Protein AF-A0A9E0IN86-F1 (afdb_monomer)

Structure (mmCIF, N/CA/C/O backbone):
data_AF-A0A9E0IN86-F1
#
_entry.id   AF-A0A9E0IN86-F1
#
loop_
_atom_site.group_PDB
_atom_site.id
_atom_site.type_symbol
_atom_site.label_atom_id
_atom_site.label_alt_id
_atom_site.label_comp_id
_atom_site.label_asym_id
_atom_site.label_entity_id
_atom_site.label_seq_id
_atom_site.pdbx_PDB_ins_code
_atom_site.Cartn_x
_atom_site.Cartn_y
_atom_site.Cartn_z
_atom_site.occupancy
_atom_site.B_iso_or_equiv
_atom_site.auth_seq_id
_atom_site.auth_comp_id
_atom_site.auth_asym_id
_atom_site.auth_atom_id
_atom_site.pdbx_PDB_model_num
ATOM 1 N N . MET A 1 1 ? 5.785 4.691 26.010 1.00 37.00 1 MET A N 1
ATOM 2 C CA . MET A 1 1 ? 6.633 5.046 24.850 1.00 37.00 1 MET A CA 1
ATOM 3 C C . MET A 1 1 ? 6.277 4.103 23.711 1.00 37.00 1 MET A C 1
ATOM 5 O O . MET A 1 1 ? 6.611 2.933 23.809 1.00 37.00 1 MET A O 1
ATOM 9 N N . SER A 1 2 ? 5.541 4.556 22.693 1.00 31.45 2 SER A N 1
ATOM 10 C CA . SER A 1 2 ? 5.236 3.731 21.517 1.00 31.45 2 SER A CA 1
ATOM 11 C C . SER A 1 2 ? 5.300 4.590 20.259 1.00 31.45 2 SER A C 1
ATOM 13 O O . SER A 1 2 ? 4.734 5.680 20.207 1.00 31.45 2 SER A O 1
ATOM 15 N N . SER A 1 3 ? 6.097 4.120 19.304 1.00 33.03 3 SER A N 1
ATOM 16 C CA . SER A 1 3 ? 6.517 4.822 18.097 1.00 33.03 3 SER A CA 1
ATOM 17 C C . SER A 1 3 ? 5.341 4.963 17.132 1.00 33.03 3 SER A C 1
ATOM 19 O O . SER A 1 3 ? 4.858 3.980 16.571 1.00 33.03 3 SER A O 1
ATOM 21 N N . ALA A 1 4 ? 4.887 6.197 16.916 1.00 36.00 4 ALA A N 1
ATOM 22 C CA . ALA A 1 4 ? 4.044 6.542 15.785 1.00 36.00 4 ALA A CA 1
ATOM 23 C C . ALA A 1 4 ? 4.865 6.366 14.498 1.00 36.00 4 ALA A C 1
ATOM 25 O O . ALA A 1 4 ? 5.499 7.304 14.012 1.00 36.00 4 ALA A O 1
ATOM 26 N N . HIS A 1 5 ? 4.870 5.160 13.929 1.00 36.91 5 HIS A N 1
ATOM 27 C CA . HIS A 1 5 ? 5.357 4.954 12.571 1.00 36.91 5 HIS A CA 1
ATOM 28 C C . HIS A 1 5 ? 4.328 5.512 11.586 1.00 36.91 5 HIS A C 1
ATOM 30 O O . HIS A 1 5 ? 3.581 4.793 10.931 1.00 36.91 5 HIS A O 1
ATOM 36 N N . ALA A 1 6 ? 4.313 6.840 11.461 1.00 41.16 6 ALA A N 1
ATOM 37 C CA . ALA A 1 6 ? 4.003 7.458 10.187 1.00 41.16 6 ALA A CA 1
ATOM 38 C C . ALA A 1 6 ? 4.996 6.856 9.185 1.00 41.16 6 ALA A C 1
ATOM 40 O O . ALA A 1 6 ? 6.190 7.160 9.254 1.00 41.16 6 ALA A O 1
ATOM 41 N N . TYR A 1 7 ? 4.530 5.939 8.332 1.00 43.38 7 TYR A N 1
ATOM 42 C CA . TYR A 1 7 ? 5.333 5.365 7.258 1.00 43.38 7 TYR A CA 1
ATOM 43 C C . TYR A 1 7 ? 5.809 6.514 6.375 1.00 43.38 7 TYR A C 1
ATOM 45 O O . TYR A 1 7 ? 5.095 7.089 5.554 1.00 43.38 7 TYR A O 1
ATOM 53 N N . LYS A 1 8 ? 7.037 6.924 6.656 1.00 42.41 8 LYS A N 1
ATOM 54 C CA . LYS A 1 8 ? 7.711 8.047 6.049 1.00 42.41 8 LYS A CA 1
ATOM 55 C C . LYS A 1 8 ? 8.166 7.552 4.685 1.00 42.41 8 LYS A C 1
ATOM 57 O O . LYS A 1 8 ? 9.277 7.057 4.561 1.00 42.41 8 LYS A O 1
ATOM 62 N N . LEU A 1 9 ? 7.299 7.692 3.679 1.00 40.25 9 LEU A N 1
ATOM 63 C CA . LEU A 1 9 ? 7.661 7.460 2.281 1.00 40.25 9 LEU A CA 1
ATOM 64 C C . LEU A 1 9 ? 9.031 8.112 1.984 1.00 40.25 9 LEU A C 1
ATOM 66 O O . LEU A 1 9 ? 9.312 9.183 2.557 1.00 40.25 9 LEU A O 1
ATOM 70 N N . PRO A 1 10 ? 9.884 7.506 1.138 1.00 41.50 10 PRO A N 1
ATOM 71 C CA . PRO A 1 10 ? 11.137 8.122 0.723 1.00 41.50 10 PRO A CA 1
ATOM 72 C C . PRO A 1 10 ? 10.905 9.570 0.251 1.00 41.50 10 PRO A C 1
ATOM 74 O O . PRO A 1 10 ? 9.812 9.884 -0.232 1.00 41.50 10 PRO A O 1
ATOM 77 N N . PRO A 1 11 ? 11.882 10.483 0.418 1.00 46.06 11 PRO A N 1
ATOM 78 C CA . PRO A 1 11 ? 11.715 11.917 0.147 1.00 46.06 11 PRO A CA 1
ATOM 79 C C . PRO A 1 11 ? 11.049 12.218 -1.206 1.00 46.06 11 PRO A C 1
ATOM 81 O O . PRO A 1 11 ? 10.162 13.070 -1.268 1.00 46.06 11 PRO A O 1
ATOM 84 N N . ALA A 1 12 ? 11.377 11.420 -2.228 1.00 44.25 12 ALA A N 1
ATOM 85 C CA . ALA A 1 12 ? 10.846 11.478 -3.594 1.00 44.25 12 ALA A CA 1
ATOM 86 C C . ALA A 1 12 ? 9.316 11.299 -3.721 1.00 44.25 12 ALA A C 1
ATOM 88 O O . ALA A 1 12 ? 8.740 11.530 -4.778 1.00 44.25 12 ALA A O 1
ATOM 89 N N . LEU A 1 13 ? 8.627 10.887 -2.655 1.00 45.06 13 LEU A N 1
ATOM 90 C CA . LEU A 1 13 ? 7.196 10.566 -2.658 1.00 45.06 13 LEU A CA 1
ATOM 91 C C . LEU A 1 13 ? 6.373 11.480 -1.738 1.00 45.06 13 LEU A C 1
ATOM 93 O O . LEU A 1 13 ? 5.169 11.273 -1.570 1.00 45.06 13 LEU A O 1
ATOM 97 N N . ARG A 1 14 ? 6.987 12.493 -1.109 1.00 50.91 14 ARG A N 1
ATOM 98 C CA . ARG A 1 14 ? 6.349 13.211 0.007 1.00 50.91 14 ARG A CA 1
ATOM 99 C C . ARG A 1 14 ? 5.466 14.401 -0.334 1.00 50.91 14 ARG A C 1
ATOM 101 O O . ARG A 1 14 ? 4.672 14.758 0.532 1.00 50.91 14 ARG A O 1
ATOM 108 N N . ARG A 1 15 ? 5.518 15.027 -1.517 1.00 58.50 15 ARG A N 1
ATOM 109 C CA . ARG A 1 15 ? 4.710 16.247 -1.740 1.00 58.50 15 ARG A CA 1
ATOM 110 C C . ARG A 1 15 ? 4.163 16.431 -3.150 1.00 58.50 15 ARG A C 1
ATOM 112 O O . ARG A 1 15 ? 4.907 16.493 -4.114 1.00 58.50 15 ARG A O 1
ATOM 119 N N . SER A 1 16 ? 2.847 16.619 -3.206 1.00 39.31 16 SER A N 1
ATOM 120 C CA . SER A 1 16 ? 2.161 17.533 -4.122 1.00 39.31 16 SER A CA 1
ATOM 121 C C . SER A 1 16 ? 0.910 18.008 -3.380 1.00 39.31 16 SER A C 1
ATOM 123 O O . SER A 1 16 ? -0.112 17.331 -3.374 1.00 39.31 16 SER A O 1
ATOM 125 N N . ALA A 1 17 ? 1.021 19.123 -2.664 1.00 37.53 17 ALA A N 1
ATOM 126 C CA . ALA A 1 17 ? -0.135 19.896 -2.226 1.00 37.53 17 ALA A CA 1
ATOM 127 C C . A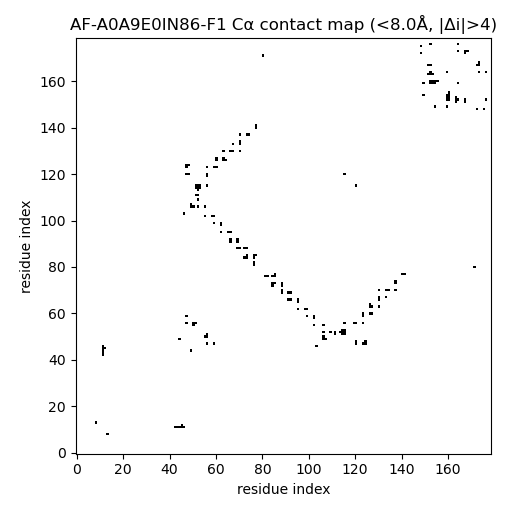LA A 1 17 ? 0.008 21.283 -2.867 1.00 37.53 17 ALA A C 1
ATOM 129 O O . ALA A 1 17 ? 1.107 21.844 -2.805 1.00 37.53 17 ALA A O 1
ATOM 130 N N . PRO A 1 18 ? -1.035 21.821 -3.519 1.00 36.47 18 PRO A N 1
ATOM 131 C CA . PRO A 1 18 ? -0.966 23.130 -4.148 1.00 36.47 18 PRO A CA 1
ATOM 132 C C . PRO A 1 18 ? -0.829 24.206 -3.068 1.00 36.47 18 PRO A C 1
ATOM 134 O O . PRO A 1 18 ? -1.713 24.394 -2.232 1.00 36.47 18 PRO A O 1
ATOM 137 N N . SER A 1 19 ? 0.301 24.909 -3.092 1.00 37.72 19 SER A N 1
ATOM 138 C CA . SER A 1 19 ? 0.485 26.156 -2.357 1.00 37.72 19 SER A CA 1
ATOM 139 C C . SER A 1 19 ? -0.496 27.192 -2.912 1.00 37.72 19 SER A C 1
ATOM 141 O O . SER A 1 19 ? -0.379 27.611 -4.064 1.00 37.72 19 SER A O 1
ATOM 143 N N . ARG A 1 20 ? -1.494 27.579 -2.109 1.00 37.28 20 ARG A N 1
ATOM 144 C CA . ARG A 1 20 ? -2.257 28.811 -2.329 1.00 37.28 20 ARG A CA 1
ATOM 145 C C . ARG A 1 20 ? -1.305 29.984 -2.087 1.00 37.28 20 ARG A C 1
ATOM 147 O O . ARG A 1 20 ? -0.793 30.127 -0.981 1.00 37.28 20 ARG A O 1
ATOM 154 N N . GLY A 1 21 ? -1.103 30.821 -3.107 1.00 33.38 21 GLY A N 1
ATOM 155 C CA . GLY A 1 21 ? -0.581 32.180 -2.921 1.00 33.38 21 GLY A CA 1
ATOM 156 C C . GLY A 1 21 ? -1.480 32.992 -1.971 1.00 33.38 21 GLY A C 1
ATOM 157 O O . GLY A 1 21 ? -2.618 32.581 -1.716 1.00 33.38 21 GLY A O 1
ATOM 158 N N . PRO A 1 22 ? -1.014 34.149 -1.467 1.00 44.25 22 PRO A N 1
ATOM 159 C CA . PRO A 1 22 ? -0.704 35.256 -2.372 1.00 44.25 22 PRO A CA 1
ATOM 160 C C . PRO A 1 22 ? 0.496 36.145 -1.971 1.00 44.25 22 PRO A C 1
ATOM 162 O O . PRO A 1 22 ? 1.074 36.015 -0.899 1.00 44.25 22 PRO A O 1
ATOM 165 N N . ALA A 1 23 ? 0.742 37.114 -2.861 1.00 31.59 23 ALA A N 1
ATOM 166 C CA . ALA A 1 23 ? 1.420 38.400 -2.676 1.00 31.59 23 ALA A CA 1
ATOM 167 C C . ALA A 1 23 ? 2.958 38.450 -2.799 1.00 31.59 23 ALA A C 1
ATOM 169 O O . ALA A 1 23 ? 3.720 38.062 -1.922 1.00 31.59 23 ALA A O 1
ATOM 170 N N . SER A 1 24 ? 3.372 39.047 -3.921 1.00 35.06 24 SER A N 1
ATOM 171 C CA . SER A 1 24 ? 4.630 39.781 -4.104 1.00 35.06 24 SER A CA 1
ATOM 172 C C . SER A 1 24 ? 4.662 41.008 -3.165 1.00 35.06 24 SER A C 1
ATOM 174 O O . SER A 1 24 ? 3.588 41.527 -2.841 1.00 35.06 24 SER A O 1
ATOM 176 N N . PRO A 1 25 ? 5.844 41.512 -2.757 1.00 42.25 25 PRO A N 1
ATOM 177 C CA . PRO A 1 25 ? 6.462 42.544 -3.593 1.00 42.25 25 PRO A CA 1
ATOM 178 C C . PRO A 1 25 ? 8.000 42.490 -3.709 1.00 42.25 25 PRO A C 1
ATOM 180 O O . PRO A 1 25 ? 8.714 42.006 -2.842 1.00 42.25 25 PRO A O 1
ATOM 183 N N . ALA A 1 26 ? 8.443 43.028 -4.847 1.00 35.44 26 ALA A N 1
ATOM 184 C CA . ALA A 1 26 ? 9.682 43.736 -5.177 1.00 35.44 26 ALA A CA 1
ATOM 185 C C . ALA A 1 26 ? 10.911 43.703 -4.236 1.00 35.44 26 ALA A C 1
ATOM 187 O O . ALA A 1 26 ? 10.863 44.193 -3.113 1.00 35.44 26 ALA A O 1
ATOM 188 N N . GLY A 1 27 ? 12.058 43.385 -4.856 1.00 30.55 27 GLY A N 1
ATOM 189 C CA . GLY A 1 27 ? 13.320 44.112 -4.669 1.00 30.55 27 GLY A CA 1
ATOM 190 C C . GLY A 1 27 ? 14.449 43.340 -3.988 1.00 30.55 27 GLY A C 1
ATOM 191 O O . GLY A 1 27 ? 14.464 43.257 -2.775 1.00 30.55 27 GLY A O 1
ATOM 192 N N . GLU A 1 28 ? 15.417 42.835 -4.760 1.00 32.31 28 GLU A N 1
ATOM 193 C CA . GLU A 1 28 ? 16.837 43.242 -4.696 1.00 32.31 28 GLU A CA 1
ATOM 194 C C . GLU A 1 28 ? 17.724 42.339 -5.569 1.00 32.31 28 GLU A C 1
ATOM 196 O O . GLU A 1 28 ? 17.504 41.140 -5.718 1.00 32.31 28 GLU A O 1
ATOM 201 N N . ARG A 1 29 ? 18.713 42.968 -6.210 1.00 42.44 29 ARG A N 1
ATOM 202 C CA . ARG A 1 29 ? 19.716 42.347 -7.080 1.00 42.44 29 ARG A CA 1
ATOM 203 C C . ARG A 1 29 ? 20.811 41.695 -6.233 1.00 42.44 29 ARG A C 1
ATOM 205 O O . ARG A 1 29 ? 21.334 42.353 -5.343 1.00 42.44 29 ARG A O 1
ATOM 212 N N . ALA A 1 30 ? 21.277 40.511 -6.625 1.00 34.25 30 ALA A N 1
ATOM 213 C CA . ALA A 1 30 ? 22.646 40.077 -6.347 1.00 34.25 30 ALA A CA 1
ATOM 214 C C . ALA A 1 30 ? 23.147 39.136 -7.454 1.00 34.25 30 ALA A C 1
ATOM 216 O O . ALA A 1 30 ? 22.554 38.102 -7.745 1.00 34.25 30 ALA A O 1
ATOM 217 N N . THR A 1 31 ? 24.231 39.561 -8.092 1.00 40.12 31 THR A N 1
ATOM 218 C CA . THR A 1 31 ? 25.106 38.824 -9.009 1.00 40.12 31 THR A CA 1
ATOM 219 C C . THR A 1 31 ? 25.960 37.805 -8.255 1.00 40.12 31 THR A C 1
ATOM 221 O O . THR A 1 31 ? 26.450 38.158 -7.186 1.00 40.12 31 THR A O 1
ATOM 224 N N . ALA A 1 32 ? 26.247 36.640 -8.844 1.00 34.41 32 ALA A N 1
ATOM 225 C CA . ALA A 1 32 ? 27.589 36.035 -8.858 1.00 34.41 32 ALA A CA 1
ATOM 226 C C . ALA A 1 32 ? 27.597 34.709 -9.635 1.00 34.41 32 ALA A C 1
ATOM 228 O O . ALA A 1 32 ? 26.725 33.862 -9.447 1.00 34.41 32 ALA A O 1
ATOM 229 N N . ASP A 1 33 ? 28.619 34.571 -10.478 1.00 38.06 33 ASP A N 1
ATOM 230 C CA . ASP A 1 33 ? 29.131 33.328 -11.050 1.00 38.06 33 ASP A CA 1
ATOM 231 C C . ASP A 1 33 ? 29.305 32.219 -10.004 1.00 38.06 33 ASP A C 1
ATOM 233 O O . ASP A 1 33 ? 29.700 32.476 -8.865 1.00 38.06 33 ASP A O 1
ATOM 237 N N . GLY A 1 34 ? 29.097 30.970 -10.422 1.00 29.45 34 GLY A N 1
ATOM 238 C CA . GLY A 1 34 ? 29.409 29.809 -9.597 1.00 29.45 34 GLY A CA 1
ATOM 239 C C . GLY A 1 34 ? 29.044 28.488 -10.260 1.00 29.45 34 GLY A C 1
ATOM 240 O O . GLY A 1 34 ? 27.913 28.036 -10.146 1.00 29.45 34 GLY A O 1
ATOM 241 N N . ASP A 1 35 ? 30.032 27.893 -10.925 1.00 29.92 35 ASP A N 1
ATOM 242 C CA . ASP A 1 35 ? 30.212 26.454 -11.153 1.00 29.92 35 ASP A CA 1
ATOM 243 C C . ASP A 1 35 ? 29.029 25.633 -11.702 1.00 29.92 35 ASP A C 1
ATOM 245 O O . ASP A 1 35 ? 28.148 25.149 -10.988 1.00 29.92 35 ASP A O 1
ATOM 249 N N . ALA A 1 36 ? 29.110 25.328 -12.999 1.00 37.09 36 ALA A N 1
ATOM 250 C CA . ALA A 1 36 ? 28.394 24.212 -13.601 1.00 37.09 36 ALA A CA 1
ATOM 251 C C . ALA A 1 36 ? 28.960 22.875 -13.075 1.00 37.09 36 ALA A C 1
ATOM 253 O O . ALA A 1 36 ? 29.788 22.233 -13.718 1.00 37.09 36 ALA A O 1
ATOM 254 N N . SER A 1 37 ? 28.491 22.440 -11.903 1.00 34.12 37 SER A N 1
ATOM 255 C CA . SER A 1 37 ? 28.596 21.040 -11.478 1.00 34.12 37 SER A CA 1
ATOM 256 C C . SER A 1 37 ? 27.658 20.176 -12.332 1.00 34.12 37 SER A C 1
ATOM 258 O O . SER A 1 37 ? 26.455 20.453 -12.382 1.00 34.12 37 SER A O 1
ATOM 260 N N . PRO A 1 38 ? 28.148 19.120 -13.006 1.00 44.66 38 PRO A N 1
ATOM 261 C CA . PRO A 1 38 ? 27.281 18.210 -13.730 1.00 44.66 38 PRO A CA 1
ATOM 262 C C . PRO A 1 38 ? 26.589 17.283 -12.725 1.00 44.66 38 PRO A C 1
ATOM 264 O O . PRO A 1 38 ? 27.208 16.823 -11.765 1.00 44.66 38 PRO A O 1
ATOM 267 N N . THR A 1 39 ? 25.331 16.934 -13.006 1.00 48.44 39 THR A N 1
ATOM 268 C CA . THR A 1 39 ? 24.455 16.007 -12.250 1.00 48.44 39 THR A CA 1
ATOM 269 C C . THR A 1 39 ? 23.573 16.639 -11.160 1.00 48.44 39 THR A C 1
ATOM 271 O O . THR A 1 39 ? 23.464 16.138 -10.046 1.00 48.44 39 THR A O 1
ATOM 274 N N . GLY A 1 40 ? 22.866 17.720 -11.496 1.00 35.94 40 GLY A N 1
ATOM 275 C CA . GLY A 1 40 ? 21.711 18.189 -10.726 1.00 35.94 40 GLY A CA 1
ATOM 276 C C . GLY A 1 40 ? 20.427 17.468 -11.142 1.00 35.94 40 GLY A C 1
ATOM 277 O O . GLY A 1 40 ? 19.605 18.053 -11.839 1.00 35.94 40 GLY A O 1
ATOM 278 N N . ALA A 1 41 ? 20.245 16.204 -10.748 1.00 39.31 41 ALA A N 1
ATOM 279 C CA . ALA A 1 41 ? 18.890 15.657 -10.703 1.00 39.31 41 ALA A CA 1
ATOM 280 C C . ALA A 1 41 ? 18.149 16.408 -9.587 1.00 39.31 41 ALA A C 1
ATOM 282 O O . ALA A 1 41 ? 18.531 16.309 -8.420 1.00 39.31 41 ALA A O 1
ATOM 283 N N . ASP A 1 42 ? 17.148 17.214 -9.945 1.00 40.31 42 ASP A N 1
ATOM 284 C CA . ASP A 1 42 ? 16.312 17.928 -8.979 1.00 40.31 42 ASP A CA 1
ATOM 285 C C . ASP A 1 42 ? 15.725 16.898 -7.988 1.00 40.31 42 ASP A C 1
ATOM 287 O O . ASP A 1 42 ? 15.092 15.937 -8.442 1.00 40.31 42 ASP A O 1
ATOM 291 N N . PRO A 1 43 ? 15.912 17.044 -6.660 1.00 42.34 43 PRO A N 1
ATOM 292 C CA . PRO A 1 43 ? 15.353 16.129 -5.659 1.00 42.34 43 PRO A CA 1
ATOM 293 C C . PRO A 1 43 ? 13.814 16.057 -5.682 1.00 42.34 43 PRO A C 1
ATOM 295 O O . PRO A 1 43 ? 13.233 15.210 -4.998 1.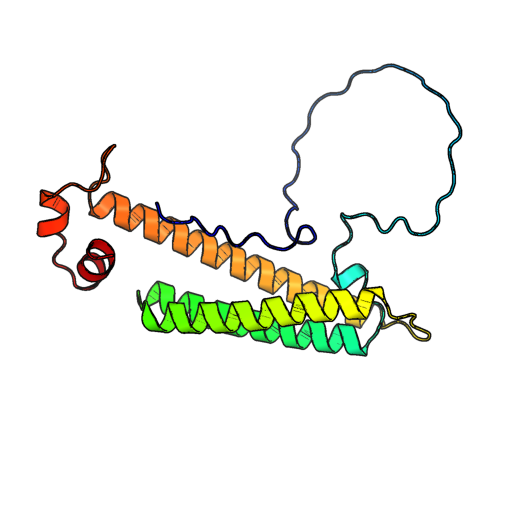00 42.34 43 PRO A O 1
ATOM 298 N N . ALA A 1 44 ? 13.147 16.930 -6.447 1.00 50.28 44 ALA A N 1
ATOM 299 C CA . ALA A 1 44 ? 11.719 16.872 -6.741 1.00 50.28 44 ALA A CA 1
ATOM 300 C C . ALA A 1 44 ? 11.339 15.884 -7.860 1.00 50.28 44 ALA A C 1
ATOM 302 O O . ALA A 1 44 ? 10.148 15.620 -8.035 1.00 50.28 44 ALA A O 1
ATOM 303 N N . THR A 1 45 ? 12.307 15.343 -8.604 1.00 54.81 45 THR A N 1
ATOM 304 C CA . THR A 1 45 ? 12.044 14.431 -9.721 1.00 54.81 45 THR A CA 1
ATOM 305 C C . THR A 1 45 ? 11.596 13.079 -9.167 1.00 54.81 45 THR A C 1
ATOM 307 O O . THR A 1 45 ? 12.363 12.418 -8.458 1.00 54.81 45 THR A O 1
ATOM 310 N N . PRO A 1 46 ? 10.355 12.651 -9.431 1.00 63.44 46 PRO A N 1
ATOM 311 C CA . PRO A 1 46 ? 9.888 11.354 -8.988 1.00 63.44 46 PRO 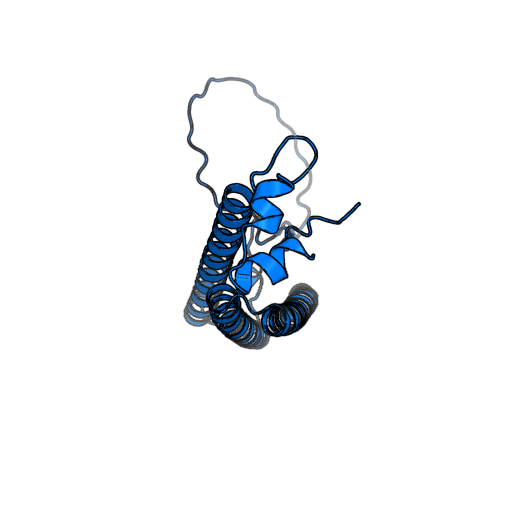A CA 1
ATOM 312 C C . PRO A 1 46 ? 10.763 10.226 -9.534 1.00 63.44 46 PRO A C 1
ATOM 314 O O . PRO A 1 46 ? 11.218 10.285 -10.672 1.00 63.44 46 PRO A 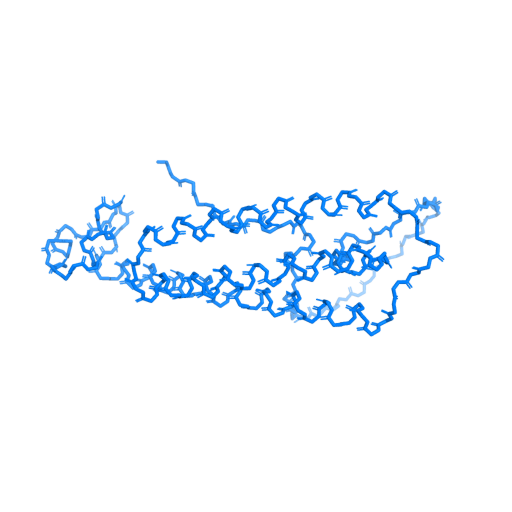O 1
ATOM 317 N N . LEU A 1 47 ? 10.945 9.160 -8.751 1.00 62.38 47 LEU A N 1
ATOM 318 C CA . LEU A 1 47 ? 11.804 8.029 -9.119 1.00 62.38 47 LEU A CA 1
ATOM 319 C C . LEU A 1 47 ? 11.511 7.480 -10.526 1.00 62.38 47 LEU A C 1
ATOM 321 O O . LEU A 1 47 ? 12.429 7.151 -11.262 1.00 62.38 47 LEU A O 1
ATOM 325 N N . TRP A 1 48 ? 10.239 7.407 -10.914 1.00 63.25 48 TRP A N 1
ATOM 326 C CA . TRP A 1 48 ? 9.821 6.900 -12.224 1.00 63.25 48 TRP A CA 1
ATOM 327 C C . TRP A 1 48 ? 10.183 7.816 -13.399 1.00 63.25 48 TRP A C 1
ATOM 329 O O . TRP A 1 48 ? 10.236 7.338 -14.526 1.00 63.25 48 TRP A O 1
ATOM 339 N N . ASP A 1 49 ? 10.455 9.098 -13.151 1.00 64.75 49 ASP A N 1
ATOM 340 C CA . ASP A 1 49 ? 10.950 10.032 -14.166 1.00 64.75 49 ASP A CA 1
ATOM 341 C C . ASP A 1 49 ? 12.479 9.916 -14.342 1.00 64.75 49 ASP A C 1
ATOM 343 O O . ASP A 1 49 ? 13.017 10.380 -15.344 1.00 64.75 49 ASP A O 1
ATOM 347 N N . LEU A 1 50 ? 13.171 9.247 -13.405 1.00 64.81 50 LEU A N 1
ATOM 348 C CA . LEU A 1 50 ? 14.611 8.955 -13.454 1.00 64.81 50 LEU A CA 1
ATOM 349 C C . LEU A 1 50 ? 14.927 7.578 -14.059 1.00 64.81 50 LEU A C 1
ATOM 351 O O . LEU A 1 50 ? 16.081 7.296 -14.380 1.00 64.81 50 LEU A O 1
ATOM 355 N N . ILE A 1 51 ? 13.926 6.702 -14.194 1.00 75.31 51 ILE A N 1
ATOM 356 C CA . ILE A 1 51 ? 14.113 5.362 -14.752 1.00 75.31 51 ILE A CA 1
ATOM 357 C C . ILE A 1 51 ? 13.886 5.410 -16.261 1.00 75.31 51 ILE A C 1
ATOM 359 O O . ILE A 1 51 ? 12.759 5.467 -16.754 1.00 75.31 51 ILE A O 1
ATOM 363 N N . GLU A 1 52 ? 14.987 5.345 -16.999 1.00 80.81 52 GLU A N 1
ATOM 364 C CA . GLU A 1 52 ? 14.968 5.251 -18.459 1.00 80.81 52 GLU A CA 1
ATOM 365 C C . GLU A 1 52 ? 15.068 3.807 -18.957 1.00 80.81 52 GLU A C 1
ATOM 367 O O . GLU A 1 52 ? 14.685 3.526 -20.087 1.00 80.81 52 GLU A O 1
ATOM 372 N N . ASP A 1 53 ? 15.560 2.885 -18.129 1.00 87.88 53 ASP A N 1
ATOM 373 C CA . ASP A 1 53 ? 15.759 1.485 -18.502 1.00 87.88 53 ASP A CA 1
ATOM 374 C C . ASP A 1 53 ? 14.411 0.734 -18.565 1.00 87.88 53 ASP A C 1
ATOM 376 O O . ASP A 1 53 ? 13.701 0.684 -17.552 1.00 87.88 53 ASP A O 1
ATOM 380 N N . PRO A 1 54 ? 14.052 0.122 -19.713 1.00 87.69 54 PRO A N 1
ATOM 381 C CA . PRO A 1 54 ? 12.846 -0.692 -19.841 1.00 87.69 54 PRO A CA 1
ATOM 382 C C . PRO A 1 54 ? 12.725 -1.793 -18.781 1.00 87.69 54 PRO A C 1
ATOM 384 O O . PRO A 1 54 ? 11.644 -1.977 -18.228 1.00 87.69 54 PRO A O 1
ATOM 387 N N . ALA A 1 55 ? 13.822 -2.478 -18.441 1.00 90.12 55 ALA A N 1
ATOM 388 C CA . ALA A 1 55 ? 13.795 -3.571 -17.470 1.00 90.12 55 ALA A CA 1
ATOM 389 C C . ALA A 1 55 ? 13.478 -3.063 -16.057 1.00 90.12 55 ALA A C 1
ATOM 391 O O . ALA A 1 55 ? 12.690 -3.664 -15.329 1.00 90.12 55 ALA A O 1
ATOM 392 N N . HIS A 1 56 ? 14.039 -1.912 -15.683 1.00 91.19 56 HIS A N 1
ATOM 393 C CA . HIS A 1 56 ? 13.732 -1.270 -14.408 1.00 91.19 56 HIS A CA 1
ATOM 394 C C . HIS A 1 56 ? 12.304 -0.706 -14.363 1.00 91.19 56 HIS A C 1
ATOM 396 O O . HIS A 1 56 ? 11.701 -0.673 -13.291 1.00 91.19 56 HIS A O 1
ATOM 402 N N . LEU A 1 57 ? 11.736 -0.272 -15.495 1.00 91.12 57 LEU A N 1
ATOM 403 C CA . LEU A 1 57 ? 10.327 0.138 -15.560 1.00 91.12 57 LEU A CA 1
ATOM 404 C C . LEU A 1 57 ? 9.368 -1.040 -15.426 1.00 91.12 57 LEU A C 1
ATOM 406 O O . LEU A 1 57 ? 8.325 -0.891 -14.790 1.00 91.12 57 LEU A O 1
ATOM 410 N N . ASP A 1 58 ? 9.708 -2.189 -16.003 1.00 92.44 58 ASP A N 1
ATOM 411 C CA . ASP A 1 58 ? 8.923 -3.411 -15.845 1.00 92.44 58 ASP A CA 1
ATOM 412 C C . ASP A 1 58 ? 8.964 -3.893 -14.393 1.00 92.44 58 ASP A C 1
ATOM 414 O O . ASP A 1 58 ? 7.918 -4.136 -13.796 1.00 92.44 58 ASP A O 1
ATOM 418 N N . GLU A 1 59 ? 10.143 -3.878 -13.770 1.00 94.50 59 GLU A N 1
ATOM 419 C CA . GLU A 1 59 ? 10.276 -4.189 -12.347 1.00 94.50 59 GLU A CA 1
ATOM 420 C C . GLU A 1 59 ? 9.509 -3.195 -11.453 1.00 94.50 59 GLU A C 1
ATOM 422 O O . GLU A 1 59 ? 8.853 -3.593 -10.487 1.00 94.50 59 GLU A O 1
ATOM 427 N N . LEU A 1 60 ? 9.528 -1.898 -11.783 1.00 93.69 60 LEU A N 1
ATOM 428 C CA . LEU A 1 60 ? 8.721 -0.900 -11.079 1.00 93.69 60 LEU A CA 1
ATOM 429 C C . LEU A 1 60 ? 7.220 -1.187 -11.222 1.00 93.69 60 LEU A C 1
ATOM 431 O O . LEU A 1 60 ? 6.476 -1.022 -10.253 1.00 93.69 60 LEU A O 1
ATOM 435 N N . ALA A 1 61 ? 6.769 -1.596 -12.409 1.00 94.19 61 ALA A N 1
ATOM 436 C CA . ALA A 1 61 ? 5.376 -1.954 -12.643 1.00 94.19 61 ALA A CA 1
ATOM 437 C C . ALA A 1 61 ? 4.962 -3.162 -11.788 1.00 94.19 61 ALA A C 1
ATOM 439 O O . ALA A 1 61 ? 3.917 -3.115 -11.137 1.00 94.19 61 ALA A O 1
ATOM 440 N N . ASP A 1 62 ? 5.811 -4.187 -11.715 1.00 96.69 62 ASP A N 1
ATOM 441 C CA . ASP A 1 62 ? 5.572 -5.381 -10.902 1.00 96.69 62 ASP A CA 1
ATOM 442 C C . ASP A 1 62 ? 5.512 -5.054 -9.405 1.00 96.69 62 ASP A C 1
ATOM 444 O O . ASP A 1 62 ? 4.630 -5.533 -8.687 1.00 96.69 62 ASP A O 1
ATOM 448 N N . LEU A 1 63 ? 6.424 -4.211 -8.912 1.00 96.19 63 LEU A N 1
ATOM 449 C CA . LEU A 1 63 ? 6.408 -3.743 -7.522 1.00 96.19 63 LEU A CA 1
ATOM 450 C C . LEU A 1 63 ? 5.165 -2.894 -7.228 1.00 96.19 63 LEU A C 1
ATOM 452 O O . LEU A 1 63 ? 4.566 -3.015 -6.157 1.00 96.19 63 LEU A O 1
ATOM 456 N N . ALA A 1 64 ? 4.745 -2.050 -8.171 1.00 95.06 64 ALA A N 1
ATOM 457 C CA . ALA A 1 64 ? 3.547 -1.237 -8.017 1.00 95.06 64 ALA A CA 1
ATOM 458 C C . ALA A 1 64 ? 2.275 -2.100 -7.962 1.00 95.06 64 ALA A C 1
ATOM 460 O O . ALA A 1 64 ? 1.419 -1.859 -7.109 1.00 95.06 64 ALA A O 1
ATOM 461 N N . GLU A 1 65 ? 2.168 -3.145 -8.785 1.00 96.50 65 GLU A N 1
ATOM 462 C CA . GLU A 1 65 ? 1.028 -4.067 -8.746 1.00 96.50 65 GLU A CA 1
ATOM 463 C C . GLU A 1 65 ? 1.007 -4.895 -7.449 1.00 96.50 65 GLU A C 1
ATOM 465 O O . GLU A 1 65 ? -0.042 -5.051 -6.821 1.00 96.50 65 GLU A O 1
ATOM 470 N N . GLN A 1 66 ? 2.172 -5.338 -6.961 1.00 97.06 66 GLN A N 1
ATOM 471 C CA . GLN A 1 66 ? 2.286 -5.986 -5.648 1.00 97.06 66 GLN A CA 1
ATOM 472 C C . GLN A 1 66 ? 1.836 -5.062 -4.507 1.00 97.06 66 GLN A C 1
ATOM 474 O O . GLN A 1 66 ? 1.087 -5.486 -3.622 1.00 97.06 66 GLN A O 1
ATOM 479 N N . MET A 1 67 ? 2.245 -3.787 -4.535 1.00 97.25 67 MET A N 1
ATOM 480 C CA . MET A 1 67 ? 1.789 -2.795 -3.557 1.00 97.25 67 MET A CA 1
ATOM 481 C C . MET A 1 67 ? 0.274 -2.605 -3.636 1.00 97.25 67 MET A C 1
ATOM 483 O O . MET A 1 67 ? -0.398 -2.566 -2.607 1.00 97.25 67 MET A O 1
ATOM 487 N N . ARG A 1 68 ? -0.281 -2.529 -4.847 1.00 95.88 68 ARG A N 1
ATOM 488 C CA . ARG A 1 68 ? -1.723 -2.404 -5.066 1.00 95.88 68 ARG A CA 1
ATOM 489 C C . ARG A 1 68 ? -2.494 -3.581 -4.470 1.00 95.88 68 ARG A C 1
ATOM 491 O O . ARG A 1 68 ? -3.460 -3.383 -3.735 1.00 95.88 68 ARG A O 1
ATOM 498 N N . ALA A 1 69 ? -2.028 -4.807 -4.699 1.00 96.12 69 ALA A N 1
ATOM 499 C CA . ALA A 1 69 ? -2.617 -6.003 -4.103 1.00 96.12 69 ALA A CA 1
ATOM 500 C C . ALA A 1 69 ? -2.546 -5.981 -2.562 1.00 96.12 69 ALA A C 1
ATOM 502 O O . ALA A 1 69 ? -3.511 -6.350 -1.885 1.00 96.12 69 ALA A O 1
ATOM 503 N N . ALA A 1 70 ? -1.432 -5.513 -1.988 1.00 96.88 70 ALA A N 1
ATOM 504 C CA . ALA A 1 70 ? -1.296 -5.340 -0.541 1.00 96.88 70 ALA A CA 1
ATOM 505 C C . ALA A 1 70 ? -2.258 -4.270 0.011 1.00 96.88 70 ALA A C 1
ATOM 507 O O . ALA A 1 70 ? -2.884 -4.488 1.045 1.00 96.88 70 ALA A O 1
ATOM 508 N N . LEU A 1 71 ? -2.447 -3.150 -0.693 1.00 95.94 71 LEU A N 1
ATOM 509 C CA . LEU A 1 71 ? -3.413 -2.102 -0.334 1.00 95.94 71 LEU A CA 1
ATOM 510 C C . LEU A 1 71 ? -4.871 -2.572 -0.446 1.00 95.94 71 LEU A C 1
ATOM 512 O O . LEU A 1 71 ? -5.713 -2.189 0.370 1.00 95.94 71 LEU A O 1
ATOM 516 N N . GLY A 1 72 ? -5.180 -3.434 -1.416 1.00 95.19 72 GLY A N 1
ATOM 517 C CA . GLY A 1 72 ? -6.478 -4.101 -1.508 1.00 95.19 72 GLY A CA 1
ATOM 518 C C . GLY A 1 72 ? -6.765 -4.965 -0.276 1.00 95.19 72 GLY A C 1
ATOM 519 O O . GLY A 1 72 ? -7.830 -4.844 0.332 1.00 95.19 72 GLY A O 1
ATOM 520 N N . ARG A 1 73 ? -5.788 -5.778 0.145 1.00 95.94 73 ARG A N 1
ATOM 521 C CA . ARG A 1 73 ? -5.885 -6.587 1.373 1.00 95.94 73 ARG A CA 1
ATOM 522 C C . ARG A 1 73 ? -5.918 -5.742 2.643 1.00 95.94 73 ARG A C 1
ATOM 524 O O . ARG A 1 73 ? -6.664 -6.072 3.555 1.00 95.94 73 ARG A O 1
ATOM 531 N N . GLU A 1 74 ? -5.195 -4.624 2.693 1.00 95.69 74 GLU A N 1
ATOM 532 C CA . GLU A 1 74 ? -5.289 -3.675 3.809 1.00 95.69 74 GLU A CA 1
ATOM 533 C C . GLU A 1 74 ? -6.723 -3.185 3.993 1.00 95.69 74 GLU A C 1
ATOM 535 O O . GLU A 1 74 ? -7.244 -3.177 5.103 1.00 95.69 74 GLU A O 1
ATOM 540 N N . ARG A 1 75 ? -7.393 -2.816 2.898 1.00 93.25 75 ARG A N 1
ATOM 541 C CA . ARG A 1 75 ? -8.781 -2.352 2.946 1.00 93.25 75 ARG A CA 1
ATOM 542 C C . ARG A 1 75 ? -9.717 -3.428 3.495 1.00 93.25 75 ARG A C 1
ATOM 544 O O . ARG A 1 75 ? -10.611 -3.109 4.275 1.00 93.25 75 ARG A O 1
ATOM 551 N N . GLN A 1 76 ? -9.493 -4.688 3.121 1.00 92.50 76 GLN A N 1
ATOM 552 C CA . GLN A 1 76 ? -10.224 -5.832 3.674 1.00 92.50 76 GLN A CA 1
ATOM 553 C C . GLN A 1 76 ? -9.946 -5.999 5.175 1.00 92.50 76 GLN A C 1
ATOM 555 O O . GLN A 1 76 ? -10.890 -6.153 5.945 1.00 92.50 76 GLN A O 1
ATOM 560 N N . ALA A 1 77 ? -8.684 -5.890 5.602 1.00 91.00 77 ALA A N 1
ATOM 561 C CA . ALA A 1 77 ? -8.288 -5.972 7.007 1.00 91.00 77 ALA A CA 1
ATOM 562 C C . ALA A 1 77 ? -8.902 -4.850 7.858 1.00 91.00 77 ALA A C 1
ATOM 564 O O . ALA A 1 77 ?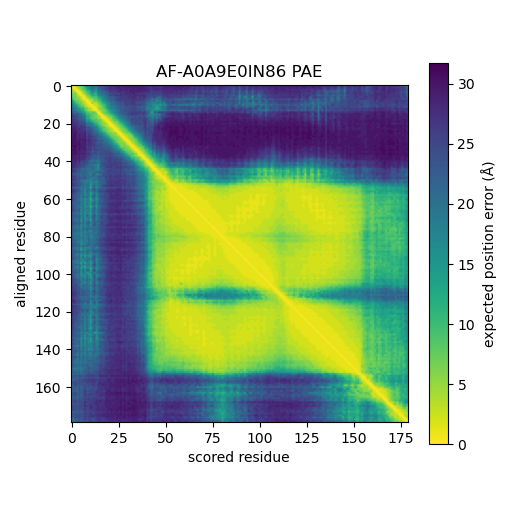 -9.413 -5.115 8.944 1.00 91.00 77 ALA A O 1
ATOM 565 N N . ILE A 1 78 ? -8.917 -3.610 7.350 1.00 87.94 78 ILE A N 1
ATOM 566 C CA . ILE A 1 78 ? -9.575 -2.466 8.001 1.00 87.94 78 ILE A CA 1
ATOM 567 C C . ILE A 1 78 ? -11.072 -2.741 8.155 1.00 87.94 78 ILE A C 1
ATOM 569 O O . ILE A 1 78 ? -11.613 -2.586 9.246 1.00 87.94 78 ILE A O 1
ATOM 573 N N . ALA A 1 79 ? -11.741 -3.166 7.079 1.00 86.81 79 ALA A N 1
ATOM 574 C CA . ALA A 1 79 ? -13.180 -3.423 7.095 1.00 86.81 79 ALA A CA 1
ATOM 575 C C . ALA A 1 79 ? -13.564 -4.572 8.044 1.00 86.81 79 ALA A C 1
ATOM 577 O O . ALA A 1 79 ? -14.599 -4.506 8.702 1.00 86.81 79 ALA A O 1
ATOM 578 N N . ALA A 1 80 ? -12.726 -5.608 8.129 1.00 87.56 80 ALA A N 1
ATOM 579 C CA . ALA A 1 80 ? -12.923 -6.748 9.018 1.00 87.56 80 ALA A CA 1
ATOM 580 C C . ALA A 1 80 ? -12.448 -6.498 10.461 1.00 87.56 80 ALA A C 1
ATOM 582 O O . ALA A 1 80 ? -12.738 -7.314 11.335 1.00 87.56 80 ALA A O 1
ATOM 583 N N . LEU A 1 81 ? -11.734 -5.392 10.716 1.00 84.12 81 LEU A N 1
ATOM 584 C CA . LEU A 1 81 ? -11.013 -5.132 11.968 1.00 84.12 81 LEU A CA 1
ATOM 585 C C . LEU A 1 81 ? -10.115 -6.317 12.366 1.00 84.12 81 LEU A C 1
ATOM 587 O O . LEU A 1 81 ? -10.087 -6.729 13.526 1.00 84.12 81 LEU A O 1
ATOM 591 N N . ASP A 1 82 ? -9.405 -6.870 11.381 1.00 85.94 82 ASP A N 1
ATOM 592 C CA . ASP A 1 82 ? -8.574 -8.066 11.517 1.00 85.94 82 ASP A CA 1
ATOM 593 C C . ASP A 1 82 ? -7.097 -7.683 11.751 1.00 85.94 82 ASP A C 1
ATOM 595 O O . ASP A 1 82 ? -6.409 -7.262 10.811 1.00 85.94 82 ASP A O 1
ATOM 599 N N . PRO A 1 83 ? -6.585 -7.803 12.993 1.00 84.56 83 PRO A N 1
ATOM 600 C CA . PRO A 1 83 ? -5.207 -7.445 13.308 1.00 84.56 83 PRO A CA 1
ATOM 601 C C . PRO A 1 83 ? -4.184 -8.432 12.728 1.00 84.56 83 PRO A C 1
ATOM 603 O O . PRO A 1 83 ? -3.057 -8.025 12.444 1.00 84.56 83 PRO A O 1
ATOM 606 N N . ASP A 1 84 ? -4.549 -9.699 12.528 1.00 89.31 84 ASP A N 1
ATOM 607 C CA . ASP A 1 84 ? -3.632 -10.717 12.009 1.00 89.31 84 ASP A CA 1
ATOM 608 C C . ASP A 1 84 ? -3.418 -10.512 10.509 1.00 89.31 84 ASP A C 1
ATOM 610 O O . ASP A 1 84 ? -2.279 -10.478 10.034 1.00 89.31 84 ASP A O 1
ATOM 614 N N . LEU A 1 85 ? -4.502 -10.258 9.768 1.00 88.81 85 LEU A N 1
ATOM 615 C CA . LEU A 1 85 ? -4.412 -9.883 8.359 1.00 88.81 85 LEU A CA 1
ATOM 616 C C . LEU A 1 85 ? -3.655 -8.561 8.178 1.00 88.81 85 LEU A C 1
ATOM 618 O O . LEU A 1 85 ? -2.860 -8.439 7.246 1.00 88.81 85 LEU A O 1
ATOM 622 N N . MET A 1 86 ? -3.844 -7.592 9.081 1.00 91.00 86 MET A N 1
ATOM 623 C CA . MET A 1 86 ? -3.106 -6.326 9.041 1.00 91.00 86 MET A CA 1
ATOM 624 C C . MET A 1 86 ? -1.590 -6.535 9.173 1.00 91.00 86 MET A C 1
ATOM 626 O O . MET A 1 86 ? -0.821 -5.926 8.432 1.00 91.00 86 MET A O 1
ATOM 630 N N . ARG A 1 87 ? -1.147 -7.440 10.057 1.00 92.19 87 ARG A N 1
ATOM 631 C CA . ARG A 1 87 ? 0.281 -7.773 10.201 1.00 92.19 87 ARG A CA 1
ATOM 632 C C . ARG A 1 87 ? 0.866 -8.387 8.931 1.00 92.19 87 ARG A C 1
ATOM 634 O O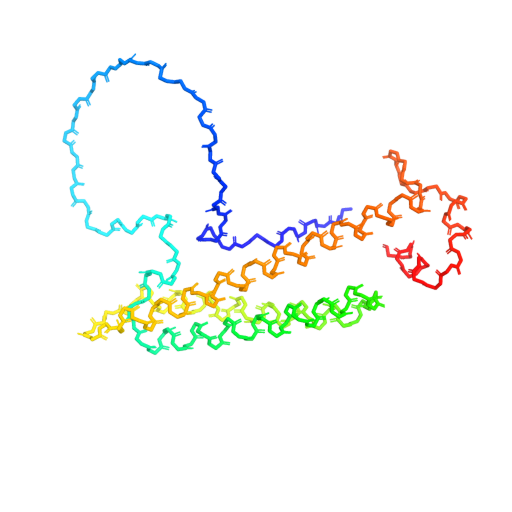 . ARG A 1 87 ? 1.949 -7.989 8.516 1.00 92.19 87 ARG A O 1
ATOM 641 N N . LEU A 1 88 ? 0.145 -9.314 8.300 1.00 93.62 88 LEU A N 1
ATOM 642 C CA . LEU A 1 88 ? 0.579 -9.923 7.037 1.00 93.62 88 LEU A CA 1
ATOM 643 C C . LEU A 1 88 ? 0.698 -8.879 5.918 1.00 93.62 88 LEU A C 1
ATOM 645 O O . LEU A 1 88 ? 1.657 -8.885 5.149 1.00 93.62 88 LEU A O 1
ATOM 649 N N . VAL A 1 89 ? -0.264 -7.957 5.848 1.00 95.38 89 VAL A N 1
ATOM 650 C CA . VAL A 1 89 ? -0.245 -6.843 4.894 1.00 95.38 89 VAL A CA 1
ATOM 651 C C . VAL A 1 89 ? 0.954 -5.924 5.132 1.00 95.38 89 VAL A C 1
ATOM 653 O O . VAL A 1 89 ? 1.609 -5.529 4.167 1.00 95.38 89 VAL A O 1
ATOM 656 N N . ASP A 1 90 ? 1.266 -5.597 6.386 1.00 93.88 90 ASP A N 1
ATOM 657 C CA . ASP A 1 90 ? 2.432 -4.782 6.738 1.00 93.88 90 ASP A CA 1
ATOM 658 C C . ASP A 1 90 ? 3.748 -5.434 6.290 1.00 93.88 90 ASP A C 1
ATOM 660 O O . ASP A 1 90 ? 4.615 -4.756 5.730 1.00 93.88 90 ASP A O 1
ATOM 664 N N . ASP A 1 91 ? 3.893 -6.746 6.484 1.00 95.75 91 ASP A N 1
ATOM 665 C CA . ASP A 1 91 ? 5.081 -7.488 6.054 1.00 95.75 91 ASP A CA 1
ATOM 666 C C . ASP A 1 91 ? 5.230 -7.491 4.523 1.00 95.75 91 ASP A C 1
ATOM 668 O O . ASP A 1 91 ? 6.323 -7.249 3.998 1.00 95.75 91 ASP A O 1
ATOM 672 N N . ASP A 1 92 ? 4.131 -7.678 3.790 1.00 95.12 92 ASP A N 1
ATOM 673 C CA . ASP A 1 92 ? 4.142 -7.627 2.327 1.00 95.12 92 ASP A CA 1
ATOM 674 C C . ASP A 1 92 ? 4.486 -6.224 1.806 1.00 95.12 92 ASP A C 1
ATOM 676 O O . ASP A 1 92 ? 5.316 -6.081 0.905 1.00 95.12 92 ASP A O 1
ATOM 680 N N . LYS A 1 93 ? 3.939 -5.166 2.416 1.00 94.88 93 LYS A N 1
ATOM 681 C CA . LYS A 1 93 ? 4.293 -3.780 2.072 1.00 94.88 93 LYS A CA 1
ATOM 682 C C . LYS A 1 93 ? 5.769 -3.486 2.318 1.00 94.88 93 LYS A C 1
ATOM 684 O O . LYS A 1 93 ? 6.403 -2.844 1.482 1.00 94.88 93 LYS A O 1
ATOM 689 N N . ARG A 1 94 ? 6.337 -3.959 3.434 1.00 95.31 94 ARG A N 1
ATOM 690 C CA . ARG A 1 94 ? 7.771 -3.801 3.738 1.00 95.31 94 ARG A CA 1
ATOM 691 C C . ARG A 1 94 ? 8.649 -4.475 2.694 1.00 95.31 94 ARG A C 1
ATOM 693 O O . ARG A 1 94 ? 9.633 -3.877 2.268 1.00 95.31 94 ARG A O 1
ATOM 700 N N . ARG A 1 95 ? 8.277 -5.679 2.244 1.00 95.94 95 ARG A N 1
ATOM 701 C CA . ARG A 1 95 ? 8.996 -6.380 1.171 1.00 95.94 95 ARG A CA 1
ATOM 702 C C . ARG A 1 95 ? 9.000 -5.560 -0.119 1.00 95.94 95 ARG A C 1
ATOM 704 O O . ARG A 1 95 ? 10.053 -5.401 -0.729 1.00 95.94 95 ARG A O 1
ATOM 711 N N . VAL A 1 96 ? 7.853 -4.999 -0.504 1.00 95.19 96 VAL A N 1
ATOM 712 C CA . VAL A 1 96 ? 7.758 -4.167 -1.714 1.00 95.19 96 VAL A CA 1
ATOM 713 C C . VAL A 1 96 ? 8.568 -2.874 -1.573 1.00 95.19 96 VAL A C 1
ATOM 715 O O . VAL A 1 96 ? 9.256 -2.486 -2.512 1.00 95.19 96 VAL A O 1
ATOM 718 N N . ILE A 1 97 ? 8.547 -2.228 -0.402 1.00 92.88 97 ILE A N 1
ATOM 719 C CA . ILE A 1 97 ? 9.359 -1.029 -0.129 1.00 92.88 97 ILE A CA 1
ATOM 720 C C . ILE A 1 97 ? 10.853 -1.336 -0.268 1.00 92.88 97 ILE A C 1
ATOM 722 O O . ILE A 1 97 ? 11.551 -0.597 -0.956 1.00 92.88 97 ILE A O 1
ATOM 726 N N . ALA A 1 98 ? 11.328 -2.444 0.303 1.00 93.12 98 ALA A N 1
ATOM 727 C CA . ALA A 1 98 ? 12.720 -2.868 0.150 1.00 93.12 98 ALA A CA 1
ATOM 728 C C . ALA A 1 98 ? 13.086 -3.125 -1.327 1.00 93.12 98 ALA A C 1
ATOM 730 O O . ALA A 1 98 ? 14.174 -2.763 -1.775 1.00 93.12 98 ALA A O 1
ATOM 731 N N . GLY A 1 99 ? 12.159 -3.692 -2.108 1.00 93.81 99 GLY A N 1
ATOM 732 C CA . GLY A 1 99 ? 12.315 -3.846 -3.557 1.00 93.81 99 GLY A CA 1
ATOM 733 C C . GLY A 1 99 ? 12.453 -2.505 -4.285 1.00 93.81 99 GLY A C 1
ATOM 734 O O . GLY A 1 99 ? 13.355 -2.338 -5.101 1.00 93.81 99 GLY A O 1
ATOM 735 N N . LEU A 1 100 ? 11.618 -1.518 -3.942 1.00 90.12 100 LEU A N 1
ATOM 736 C CA . LEU A 1 100 ? 11.687 -0.167 -4.512 1.00 90.12 100 LEU A CA 1
ATOM 737 C C . LEU A 1 100 ? 12.999 0.551 -4.160 1.00 90.12 100 LEU A C 1
ATOM 739 O O . LEU A 1 100 ? 13.566 1.242 -5.007 1.00 90.12 100 LEU A O 1
ATOM 743 N N . GLU A 1 101 ? 13.499 0.387 -2.934 1.00 89.38 101 GLU A N 1
ATOM 744 C CA . GLU A 1 101 ? 14.796 0.927 -2.506 1.00 89.38 101 GLU A CA 1
ATOM 745 C C . GLU A 1 101 ? 15.945 0.308 -3.315 1.00 89.38 101 GLU A C 1
ATOM 747 O O . GLU A 1 101 ? 16.764 1.035 -3.880 1.00 89.38 101 GLU A O 1
ATOM 752 N N . SER A 1 102 ? 15.948 -1.021 -3.468 1.00 90.56 102 SER A N 1
ATOM 753 C CA . SER A 1 102 ? 16.938 -1.733 -4.287 1.00 90.56 102 SER A CA 1
ATOM 754 C C . SER A 1 102 ? 16.884 -1.326 -5.764 1.00 90.56 102 SER A C 1
ATOM 756 O O . SER A 1 102 ? 17.923 -1.122 -6.398 1.00 90.56 102 SER A O 1
ATOM 758 N N . LEU A 1 103 ? 15.679 -1.175 -6.320 1.00 90.06 103 LEU A N 1
ATOM 759 C CA . LEU A 1 103 ? 15.479 -0.720 -7.693 1.00 90.06 103 LEU A CA 1
ATOM 760 C C . LEU A 1 103 ? 16.011 0.703 -7.893 1.00 90.06 103 LEU A C 1
ATOM 762 O O . LEU A 1 103 ? 16.699 0.969 -8.875 1.00 90.06 103 LEU A O 1
ATOM 766 N N . THR A 1 104 ? 15.750 1.599 -6.939 1.00 84.56 104 THR A N 1
ATOM 767 C CA . THR A 1 104 ? 16.261 2.980 -6.961 1.00 84.56 104 THR A CA 1
ATOM 768 C C . THR A 1 104 ? 17.784 3.005 -7.005 1.00 84.56 104 THR A C 1
ATOM 770 O O . THR A 1 104 ? 18.386 3.725 -7.803 1.00 84.56 104 THR A O 1
ATOM 773 N N . GLU A 1 105 ? 18.412 2.187 -6.165 1.00 85.56 105 GLU A N 1
ATOM 774 C CA . GLU A 1 105 ? 19.861 2.090 -6.068 1.00 85.56 105 GLU A CA 1
ATOM 775 C C . GLU A 1 105 ? 20.495 1.570 -7.371 1.00 85.56 105 GLU A C 1
ATOM 777 O O . GLU A 1 105 ? 21.522 2.090 -7.814 1.00 85.56 105 GLU A O 1
ATOM 782 N N . ARG A 1 106 ? 19.877 0.572 -8.019 1.00 88.25 106 ARG A N 1
ATOM 783 C CA . ARG A 1 106 ? 20.341 0.031 -9.309 1.00 88.25 106 ARG A CA 1
ATOM 784 C C . ARG A 1 106 ? 20.099 0.981 -10.476 1.00 88.25 106 ARG A C 1
ATOM 786 O O . ARG A 1 106 ? 20.998 1.175 -11.298 1.00 88.25 106 ARG A O 1
ATOM 793 N N . ALA A 1 107 ? 18.928 1.609 -10.530 1.00 83.25 107 ALA A N 1
ATOM 794 C CA . ALA A 1 107 ? 18.586 2.568 -11.573 1.00 83.25 107 ALA A CA 1
ATOM 795 C C . ALA A 1 107 ? 19.560 3.757 -11.579 1.00 83.25 107 ALA A C 1
ATOM 797 O O . ALA A 1 107 ? 20.066 4.120 -12.637 1.00 83.25 107 ALA A O 1
ATOM 798 N N . GLY A 1 108 ? 19.931 4.281 -10.403 1.00 76.31 108 GLY A N 1
ATOM 799 C CA . GLY A 1 108 ? 20.892 5.386 -10.278 1.00 76.31 108 GLY A CA 1
ATOM 800 C C . GLY A 1 108 ? 22.322 5.071 -10.745 1.00 76.31 108 GLY A C 1
ATOM 801 O O . GLY A 1 108 ? 23.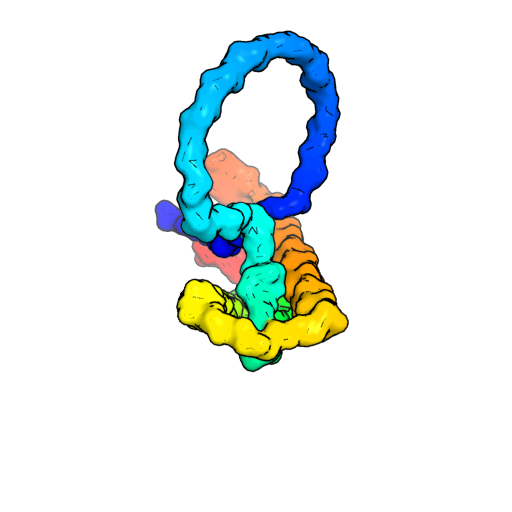122 5.987 -10.925 1.00 76.31 108 GLY A O 1
ATOM 802 N N . ARG A 1 109 ? 22.666 3.793 -10.953 1.00 77.81 109 ARG A N 1
ATOM 803 C CA . ARG A 1 109 ? 23.994 3.346 -11.418 1.00 77.81 109 ARG A CA 1
ATOM 804 C C . ARG A 1 109 ? 24.030 2.970 -12.896 1.00 77.81 109 ARG A C 1
ATOM 806 O O . ARG A 1 109 ? 25.109 2.721 -13.432 1.00 77.81 109 ARG A O 1
ATOM 813 N N . THR A 1 110 ? 22.874 2.892 -13.547 1.00 77.69 110 THR A N 1
ATOM 814 C CA . THR A 1 110 ? 22.755 2.318 -14.888 1.00 77.69 110 THR A CA 1
ATOM 815 C C . THR A 1 110 ? 22.803 3.418 -15.941 1.00 77.69 110 THR A C 1
ATOM 817 O O . THR A 1 110 ? 22.049 4.383 -15.877 1.00 77.69 110 THR A O 1
ATOM 820 N N . ARG A 1 111 ? 23.686 3.274 -16.936 1.00 74.06 111 ARG A N 1
ATOM 821 C CA . ARG A 1 111 ? 23.652 4.092 -18.157 1.00 74.06 111 ARG A CA 1
ATOM 822 C C . ARG A 1 111 ? 22.877 3.341 -19.227 1.00 74.06 111 ARG A C 1
ATOM 824 O O . ARG A 1 111 ? 23.229 2.210 -19.551 1.00 74.06 111 ARG A O 1
ATOM 831 N N . VAL A 1 112 ? 21.847 3.974 -19.774 1.00 78.88 112 VAL A N 1
ATOM 832 C CA . VAL A 1 112 ? 20.910 3.326 -20.693 1.00 78.88 112 VAL A CA 1
ATOM 833 C C . VAL A 1 112 ? 21.244 3.721 -22.129 1.00 78.88 112 VAL A C 1
ATOM 835 O O . VAL A 1 112 ? 21.252 4.899 -22.470 1.00 78.88 112 VAL A O 1
ATOM 838 N N . ALA A 1 113 ? 21.539 2.735 -22.980 1.00 70.62 113 ALA A N 1
ATOM 839 C CA . ALA A 1 113 ? 21.790 2.965 -24.408 1.00 70.62 113 ALA A CA 1
ATOM 840 C C . ALA A 1 113 ? 20.487 3.128 -25.212 1.00 70.62 113 ALA A C 1
ATOM 842 O O . ALA A 1 113 ? 20.452 3.845 -26.212 1.00 70.62 113 ALA A O 1
ATOM 843 N N . HIS A 1 114 ? 19.412 2.474 -24.760 1.00 78.81 114 HIS A N 1
ATOM 844 C CA . HIS A 1 114 ? 18.092 2.503 -25.384 1.00 78.81 114 HIS A CA 1
ATOM 845 C C . HIS A 1 114 ? 17.020 2.786 -24.327 1.00 78.81 114 HIS A C 1
ATOM 847 O O . HIS A 1 114 ? 16.607 1.862 -23.623 1.00 78.81 114 HIS A O 1
ATOM 853 N N . PRO A 1 115 ? 16.600 4.053 -24.174 1.00 84.19 115 PRO A N 1
ATOM 854 C CA . PRO A 1 115 ? 15.597 4.412 -23.186 1.00 84.19 115 PRO A CA 1
ATOM 855 C C . PRO A 1 115 ? 14.231 3.835 -23.563 1.00 84.19 115 PRO A C 1
ATOM 857 O O . PRO A 1 115 ? 13.901 3.657 -24.738 1.00 84.19 115 PRO A O 1
ATOM 860 N N . ALA A 1 116 ? 13.413 3.574 -22.552 1.00 85.50 116 ALA A N 1
ATOM 861 C CA . ALA A 1 116 ? 12.046 3.123 -22.720 1.00 85.50 116 ALA A CA 1
ATOM 862 C C . ALA A 1 116 ? 11.178 4.155 -23.443 1.00 85.50 116 ALA A C 1
ATOM 864 O O . ALA A 1 116 ? 11.388 5.373 -23.354 1.00 85.50 116 ALA A O 1
ATOM 865 N N . SER A 1 117 ? 10.143 3.660 -24.125 1.00 88.19 117 SER A N 1
ATOM 866 C CA . SER A 1 117 ? 9.222 4.533 -24.840 1.00 88.19 117 SER A CA 1
ATOM 867 C C . SER A 1 117 ? 8.499 5.496 -23.880 1.00 88.19 117 SER A C 1
ATOM 869 O O . SER A 1 117 ? 8.222 5.149 -22.722 1.00 88.19 117 SER A O 1
ATOM 871 N N . PRO A 1 118 ? 8.174 6.724 -24.327 1.00 87.31 118 PRO A N 1
ATOM 872 C CA . PRO A 1 118 ? 7.366 7.660 -23.546 1.00 87.31 118 PRO A CA 1
ATOM 873 C C . PRO A 1 118 ? 6.032 7.057 -23.080 1.00 87.31 118 PRO A C 1
ATOM 875 O O . PRO A 1 118 ? 5.611 7.301 -21.950 1.00 87.31 118 PRO A O 1
ATOM 878 N N . GLU A 1 119 ? 5.393 6.224 -23.905 1.00 89.31 119 GLU A N 1
ATOM 879 C CA . GLU A 1 119 ? 4.130 5.559 -23.576 1.00 89.31 119 GLU A CA 1
ATOM 880 C C . GLU A 1 119 ? 4.291 4.597 -22.398 1.00 89.31 119 GLU A C 1
ATOM 882 O O . GLU A 1 119 ? 3.473 4.616 -21.475 1.00 89.31 119 GLU A O 1
ATOM 887 N N . ARG A 1 120 ? 5.359 3.784 -22.385 1.00 89.06 120 ARG A N 1
ATOM 888 C CA . ARG A 1 120 ? 5.618 2.845 -21.286 1.00 89.06 120 ARG A CA 1
ATOM 889 C C . ARG A 1 120 ? 5.872 3.594 -19.983 1.00 89.06 120 ARG A C 1
ATOM 891 O O . ARG A 1 120 ? 5.272 3.257 -18.963 1.00 89.06 120 ARG A O 1
ATOM 898 N N . ARG A 1 121 ? 6.679 4.658 -20.026 1.00 87.38 121 ARG A N 1
ATOM 899 C CA . ARG A 1 121 ? 6.909 5.538 -18.867 1.00 87.38 121 ARG A CA 1
ATOM 900 C C . ARG A 1 121 ? 5.603 6.133 -18.342 1.00 87.38 121 ARG A C 1
ATOM 902 O O . ARG A 1 121 ? 5.341 6.075 -17.143 1.00 87.38 121 ARG A O 1
ATOM 909 N N . HIS A 1 122 ? 4.737 6.622 -19.230 1.00 88.44 122 HIS A N 1
ATOM 910 C CA . HIS A 1 122 ? 3.437 7.173 -18.847 1.00 88.44 122 HIS A CA 1
ATOM 911 C C . HIS A 1 122 ? 2.507 6.135 -18.194 1.00 88.44 122 HIS A C 1
ATOM 913 O O . HIS A 1 122 ? 1.820 6.443 -17.213 1.00 88.44 122 HIS A O 1
ATOM 919 N N . GLN A 1 123 ? 2.483 4.902 -18.709 1.00 90.62 123 GLN A N 1
ATOM 920 C CA . GLN A 1 123 ? 1.701 3.805 -18.131 1.00 90.62 123 GLN A CA 1
ATOM 921 C C . GLN A 1 123 ? 2.159 3.486 -16.704 1.00 90.62 123 GLN A C 1
ATOM 923 O O . GLN A 1 123 ? 1.338 3.471 -15.785 1.00 90.62 123 GLN A O 1
ATOM 928 N N . VAL A 1 124 ? 3.467 3.303 -16.500 1.00 90.62 124 VAL A N 1
ATOM 929 C CA . VAL A 1 124 ? 4.035 2.995 -15.179 1.00 90.62 124 VAL A CA 1
ATOM 930 C C . VAL A 1 124 ? 3.827 4.159 -14.206 1.00 90.62 124 VAL A C 1
ATOM 932 O O . VAL A 1 124 ? 3.360 3.952 -13.087 1.00 90.62 124 VAL A O 1
ATOM 935 N N . ALA A 1 125 ? 4.048 5.403 -14.641 1.00 87.38 125 ALA A N 1
ATOM 936 C CA . ALA A 1 125 ? 3.772 6.588 -13.827 1.00 87.38 125 ALA A CA 1
ATOM 937 C C . ALA A 1 125 ? 2.292 6.681 -13.409 1.00 87.38 125 ALA A C 1
ATOM 939 O O . ALA A 1 125 ? 1.961 7.107 -12.300 1.00 87.38 125 ALA A O 1
ATOM 940 N N . THR A 1 126 ? 1.368 6.267 -14.278 1.00 91.00 126 THR A N 1
ATOM 941 C CA . THR A 1 126 ? -0.063 6.203 -13.949 1.00 91.00 126 THR A CA 1
ATOM 942 C C . THR A 1 126 ? -0.351 5.154 -12.884 1.00 91.00 126 THR A C 1
ATOM 944 O O . THR A 1 126 ? -1.040 5.468 -11.913 1.00 91.00 126 THR A O 1
ATOM 947 N N . LEU A 1 127 ? 0.227 3.958 -13.004 1.00 91.44 127 LEU A N 1
ATOM 948 C CA . LEU A 1 127 ? 0.091 2.905 -11.999 1.00 91.44 127 LEU A CA 1
ATOM 949 C C . LEU A 1 127 ? 0.608 3.363 -10.626 1.00 91.44 127 LEU A C 1
ATOM 951 O O . LEU A 1 127 ? -0.094 3.234 -9.626 1.00 91.44 127 LEU A O 1
ATOM 955 N N . VAL A 1 128 ? 1.784 3.993 -10.574 1.00 89.88 128 VAL A N 1
ATOM 956 C CA . VAL A 1 128 ? 2.353 4.498 -9.314 1.00 89.88 128 VAL A CA 1
ATOM 957 C C . VAL A 1 128 ? 1.480 5.594 -8.687 1.00 89.88 128 VAL A C 1
ATOM 959 O O . VAL A 1 128 ? 1.275 5.610 -7.470 1.00 89.88 128 VAL A O 1
ATOM 962 N N . ARG A 1 129 ? 0.903 6.494 -9.497 1.00 89.38 129 ARG A N 1
ATOM 963 C CA . ARG A 1 129 ? -0.056 7.501 -9.002 1.00 89.38 129 ARG A CA 1
ATOM 964 C C . ARG A 1 129 ? -1.306 6.858 -8.400 1.00 89.38 129 ARG A C 1
ATOM 966 O O . ARG A 1 129 ? -1.761 7.319 -7.355 1.00 89.38 129 ARG A O 1
ATOM 973 N N . LEU A 1 130 ? -1.832 5.800 -9.020 1.00 90.38 130 LEU A N 1
ATOM 974 C CA . LEU A 1 130 ? -2.976 5.051 -8.491 1.00 90.38 130 LEU A CA 1
ATOM 975 C C . LEU A 1 130 ? -2.638 4.397 -7.149 1.00 90.38 130 LEU A C 1
ATOM 977 O O . LEU A 1 130 ? -3.369 4.594 -6.182 1.00 90.38 130 LEU A O 1
ATOM 981 N N . VAL A 1 131 ? -1.494 3.715 -7.055 1.00 93.56 131 VAL A N 1
ATOM 982 C CA . VAL A 1 131 ? -1.005 3.113 -5.803 1.00 93.56 131 VAL A CA 1
ATOM 983 C C . VAL A 1 131 ? -0.892 4.158 -4.691 1.00 93.56 131 VAL A C 1
ATOM 985 O O . VAL A 1 131 ? -1.321 3.925 -3.561 1.00 93.56 131 VAL A O 1
ATOM 988 N N . ARG A 1 132 ? -0.369 5.350 -5.002 1.00 90.94 132 ARG A N 1
ATOM 989 C CA . ARG A 1 132 ? -0.276 6.452 -4.036 1.00 90.94 132 ARG A CA 1
ATOM 990 C C . ARG A 1 132 ? -1.651 6.917 -3.558 1.00 90.94 132 ARG A C 1
ATOM 992 O O . ARG A 1 132 ? -1.829 7.119 -2.357 1.00 90.94 132 ARG A O 1
ATOM 999 N N . ALA A 1 133 ? -2.602 7.090 -4.472 1.00 89.31 133 ALA A N 1
ATOM 1000 C CA . ALA A 1 133 ? -3.964 7.493 -4.133 1.00 89.31 133 ALA A CA 1
ATOM 1001 C C . ALA A 1 133 ? -4.672 6.432 -3.272 1.00 89.31 133 ALA A C 1
ATOM 1003 O O . ALA A 1 133 ? -5.304 6.771 -2.272 1.00 89.31 133 ALA A O 1
ATOM 1004 N N . GLU A 1 134 ? -4.515 5.147 -3.603 1.00 91.75 134 GLU A N 1
ATOM 1005 C CA . GLU A 1 134 ? -5.056 4.039 -2.811 1.00 91.75 134 GLU A CA 1
ATOM 1006 C C . GLU A 1 134 ? -4.448 3.998 -1.400 1.00 91.75 134 GLU A C 1
ATOM 1008 O O . GLU A 1 134 ? -5.184 3.882 -0.418 1.00 91.75 134 GLU A O 1
ATOM 1013 N N . GLY A 1 135 ? -3.128 4.179 -1.279 1.00 91.94 135 GLY A N 1
ATOM 1014 C CA . GLY A 1 135 ? -2.445 4.253 0.014 1.00 91.94 135 GLY A CA 1
ATOM 1015 C C . GLY A 1 135 ? -2.913 5.429 0.873 1.00 91.94 135 GLY A C 1
ATOM 1016 O O . GLY A 1 135 ? -3.131 5.274 2.073 1.00 91.94 135 GLY A O 1
ATOM 1017 N N . GLN A 1 136 ? -3.134 6.598 0.265 1.00 92.38 136 GLN A N 1
ATOM 1018 C CA . GLN A 1 136 ? -3.702 7.759 0.958 1.00 92.38 136 GLN A CA 1
ATOM 1019 C C . GLN A 1 136 ? -5.131 7.495 1.440 1.00 92.38 136 GLN A C 1
ATOM 1021 O O . GLN A 1 136 ? -5.454 7.810 2.584 1.00 92.38 136 GLN A O 1
ATOM 1026 N N . ALA A 1 137 ? -5.970 6.885 0.600 1.00 89.38 137 ALA A N 1
ATOM 1027 C CA . ALA A 1 137 ? -7.339 6.539 0.967 1.00 89.38 137 ALA A CA 1
ATOM 1028 C C . ALA A 1 137 ? -7.380 5.567 2.158 1.00 89.38 137 ALA A C 1
ATOM 1030 O O . ALA A 1 137 ? -8.125 5.798 3.109 1.00 89.38 137 ALA A O 1
ATOM 1031 N N . ASN A 1 138 ? -6.547 4.524 2.153 1.00 90.94 138 ASN A N 1
ATOM 1032 C CA . ASN A 1 138 ? -6.458 3.597 3.282 1.00 90.94 138 ASN A CA 1
ATOM 1033 C C . ASN A 1 138 ? -5.928 4.283 4.552 1.00 90.94 138 ASN A C 1
ATOM 1035 O O . ASN A 1 138 ? -6.447 4.040 5.638 1.00 90.94 138 ASN A O 1
ATOM 1039 N N . GLY A 1 139 ? -4.962 5.198 4.425 1.00 88.25 139 GLY A N 1
ATOM 1040 C CA . GLY A 1 139 ? -4.489 6.013 5.546 1.00 88.25 139 GLY A CA 1
ATOM 1041 C C . GLY A 1 139 ? -5.601 6.851 6.192 1.00 88.25 139 GLY A C 1
ATOM 1042 O O . GLY A 1 139 ? -5.689 6.908 7.418 1.00 88.25 139 GLY A O 1
ATOM 1043 N N . LEU A 1 140 ? -6.489 7.443 5.384 1.00 88.69 140 LEU A N 1
ATOM 1044 C CA . LEU A 1 140 ? -7.668 8.164 5.878 1.00 88.69 140 LEU A CA 1
ATOM 1045 C C . LEU A 1 140 ? -8.663 7.232 6.581 1.00 88.69 140 LEU A C 1
ATOM 1047 O O . LEU A 1 140 ? -9.203 7.601 7.620 1.00 88.69 140 LEU A O 1
ATOM 1051 N N . LEU A 1 141 ? -8.874 6.018 6.062 1.00 87.00 141 LEU A N 1
ATOM 1052 C CA . LEU A 1 141 ? -9.730 5.021 6.714 1.00 87.00 141 LEU A CA 1
ATOM 1053 C C . LEU A 1 141 ? -9.183 4.610 8.086 1.00 87.00 141 LEU A C 1
ATOM 1055 O O . LEU A 1 141 ? -9.945 4.511 9.042 1.00 87.00 141 LEU A O 1
ATOM 1059 N N . ILE A 1 142 ? -7.867 4.415 8.202 1.00 86.38 142 ILE A N 1
ATOM 1060 C CA . ILE A 1 142 ? -7.216 4.101 9.481 1.00 86.38 142 ILE A CA 1
ATOM 1061 C C . ILE A 1 142 ? -7.362 5.268 10.464 1.00 86.38 142 ILE A C 1
ATOM 1063 O O . ILE A 1 142 ? -7.651 5.041 11.638 1.00 86.38 142 ILE A O 1
ATOM 1067 N N . ALA A 1 143 ? -7.177 6.510 10.005 1.00 84.56 143 ALA A N 1
ATOM 1068 C CA . ALA A 1 143 ? -7.356 7.695 10.842 1.00 84.56 143 ALA A CA 1
ATOM 1069 C C . ALA A 1 143 ? -8.802 7.810 11.354 1.00 84.56 143 ALA A C 1
ATOM 1071 O O . ALA A 1 143 ? -9.012 7.914 12.559 1.00 84.56 143 ALA A O 1
ATOM 1072 N N . ALA A 1 144 ? -9.788 7.672 10.466 1.00 83.38 144 ALA A N 1
ATOM 1073 C CA . ALA A 1 144 ? -11.202 7.689 10.832 1.00 83.38 144 ALA A CA 1
ATOM 1074 C C . ALA A 1 144 ? -11.567 6.549 11.799 1.00 83.38 144 ALA A C 1
ATOM 1076 O O . ALA A 1 144 ? -12.303 6.759 12.761 1.00 83.38 144 ALA A O 1
ATOM 1077 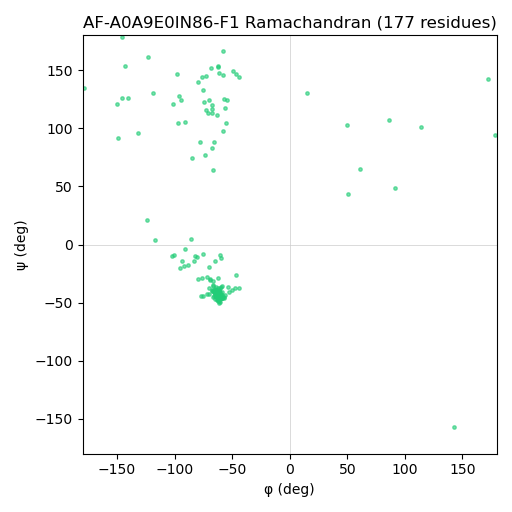N N . ALA A 1 145 ? -11.022 5.346 11.586 1.00 81.38 145 ALA A N 1
ATOM 1078 C CA . ALA A 1 145 ? -11.216 4.228 12.504 1.00 81.38 145 ALA A CA 1
ATOM 1079 C C . ALA A 1 145 ? -10.659 4.550 13.899 1.00 81.38 145 ALA A C 1
ATOM 1081 O O . ALA A 1 145 ? -11.336 4.304 14.895 1.00 81.38 145 ALA A O 1
ATOM 1082 N N . ARG A 1 146 ? -9.462 5.147 13.982 1.00 81.12 146 ARG A N 1
ATOM 1083 C CA . ARG A 1 146 ? -8.858 5.582 15.252 1.00 81.12 146 ARG A CA 1
ATOM 1084 C C . ARG A 1 146 ? -9.702 6.632 15.968 1.00 81.12 146 ARG A C 1
ATOM 1086 O O . ARG A 1 146 ? -9.929 6.484 17.161 1.00 81.12 146 ARG A O 1
ATOM 1093 N N . GLU A 1 147 ? -10.199 7.638 15.256 1.00 79.44 147 GLU A N 1
ATOM 1094 C CA . GLU A 1 147 ? -11.080 8.665 15.831 1.00 79.44 147 GLU A CA 1
ATOM 1095 C C . GLU A 1 147 ? -12.390 8.061 16.356 1.00 79.44 147 GLU A C 1
ATOM 1097 O O . GLU A 1 147 ? -12.822 8.380 17.462 1.00 79.44 147 GLU A O 1
ATOM 1102 N N . ALA A 1 148 ? -12.996 7.129 15.615 1.00 78.88 148 ALA A N 1
ATOM 1103 C CA . ALA A 1 148 ? -14.207 6.437 16.054 1.00 78.88 148 ALA A CA 1
ATOM 1104 C C . ALA A 1 148 ? -13.968 5.590 17.316 1.00 78.88 148 ALA A C 1
ATOM 1106 O O . ALA A 1 148 ? -14.806 5.567 18.219 1.00 78.88 148 ALA A O 1
ATOM 1107 N N . ILE A 1 149 ? -12.817 4.917 17.400 1.00 75.62 149 ILE A N 1
ATOM 1108 C CA . ILE A 1 149 ? -12.387 4.174 18.590 1.00 75.62 149 ILE A CA 1
ATOM 1109 C C . ILE A 1 149 ? -12.207 5.122 19.776 1.00 75.62 149 ILE A C 1
ATOM 1111 O O . ILE A 1 149 ? -12.727 4.846 20.856 1.00 75.62 149 ILE A O 1
ATOM 1115 N N . ALA A 1 150 ? -11.495 6.232 19.577 1.00 73.44 150 ALA A N 1
ATOM 1116 C CA . ALA A 1 150 ? -11.245 7.223 20.615 1.00 73.44 150 ALA A CA 1
ATOM 1117 C C . ALA A 1 150 ? -12.548 7.824 21.157 1.00 73.44 150 ALA A C 1
ATOM 1119 O O . ALA A 1 150 ? -12.749 7.881 22.370 1.00 73.44 150 ALA A O 1
ATOM 1120 N N . ALA A 1 151 ? -13.479 8.173 20.265 1.00 73.50 151 ALA A N 1
ATOM 1121 C CA . ALA A 1 151 ? -14.804 8.656 20.634 1.00 73.50 151 ALA A CA 1
ATOM 1122 C C . ALA A 1 151 ? -15.614 7.595 21.399 1.00 73.50 151 ALA A C 1
ATOM 1124 O O . ALA A 1 151 ? -16.231 7.905 22.416 1.00 73.50 151 ALA A O 1
ATOM 1125 N N . ALA A 1 152 ? -15.588 6.334 20.952 1.00 72.00 152 ALA A N 1
ATOM 1126 C CA . ALA A 1 152 ? -16.309 5.239 21.605 1.00 72.00 152 ALA A CA 1
ATOM 1127 C C . ALA A 1 152 ? -15.755 4.896 22.997 1.00 72.00 152 ALA A C 1
ATOM 1129 O O . ALA A 1 152 ? -16.503 4.464 23.873 1.00 72.00 152 ALA A O 1
ATOM 1130 N N . LEU A 1 153 ? -14.449 5.068 23.202 1.00 72.56 153 LEU A N 1
ATOM 1131 C CA . LEU A 1 153 ? -13.778 4.810 24.474 1.00 72.56 153 LEU A CA 1
ATOM 1132 C C . LEU A 1 153 ? -13.720 6.041 25.391 1.00 72.56 153 LEU A C 1
ATOM 1134 O O . LEU A 1 153 ? -13.256 5.910 26.521 1.00 72.56 153 LEU A O 1
ATOM 1138 N N . GLY A 1 154 ? -14.195 7.203 24.932 1.00 70.69 154 GLY A N 1
ATOM 1139 C CA . GLY A 1 154 ? -14.158 8.452 25.687 1.00 70.69 154 GLY A CA 1
ATOM 1140 C C . GLY A 1 154 ? -12.727 8.865 26.016 1.00 70.69 154 GLY A C 1
ATOM 1141 O O . GLY A 1 154 ? -12.340 8.830 27.181 1.00 70.69 154 GLY A O 1
ATOM 1142 N N . GLU A 1 155 ? -11.924 9.179 24.997 1.00 65.44 155 GLU A N 1
ATOM 1143 C CA . GLU A 1 155 ? -10.568 9.710 25.187 1.00 65.44 155 GLU A CA 1
ATOM 1144 C C . GLU A 1 155 ? -10.597 10.995 26.041 1.00 65.44 155 GLU A C 1
ATOM 1146 O O . GLU A 1 155 ? -11.316 11.951 25.749 1.00 65.44 155 GLU A O 1
ATOM 1151 N N . VAL A 1 156 ? -9.826 10.987 27.127 1.00 67.62 156 VAL A N 1
ATOM 1152 C CA . VAL A 1 156 ? -9.588 12.075 28.085 1.00 67.62 156 VAL A CA 1
ATOM 1153 C C . VAL A 1 156 ? -8.077 12.337 28.140 1.00 67.62 156 VAL A C 1
ATOM 1155 O O . VAL A 1 156 ? -7.298 11.470 27.752 1.00 67.62 156 VAL A O 1
ATOM 1158 N N . GLU A 1 157 ? -7.650 13.504 28.641 1.00 58.88 157 GLU A N 1
ATOM 1159 C CA . GLU A 1 157 ? -6.249 13.988 28.594 1.00 58.88 157 GLU A CA 1
ATOM 1160 C C . GLU A 1 157 ? -5.166 12.959 29.005 1.00 58.88 157 GLU A C 1
ATOM 1162 O O . GLU A 1 157 ? -4.056 13.035 28.486 1.00 58.88 157 GLU A O 1
ATOM 1167 N N . ASP A 1 158 ? -5.491 11.960 29.843 1.00 60.69 158 ASP A N 1
ATOM 1168 C CA . ASP A 1 158 ? -4.576 10.906 30.323 1.00 60.69 158 ASP A CA 1
ATOM 1169 C C . ASP A 1 158 ? -5.048 9.452 30.051 1.00 60.69 158 ASP A C 1
ATOM 1171 O O . ASP A 1 158 ? -4.618 8.502 30.717 1.00 60.69 158 ASP A O 1
ATOM 1175 N N . GLY A 1 159 ? -5.942 9.228 29.080 1.00 64.75 159 GLY A N 1
ATOM 1176 C CA . GLY A 1 159 ? -6.345 7.880 28.653 1.00 64.75 159 GLY A CA 1
ATOM 1177 C C . GLY A 1 159 ? -7.820 7.754 28.287 1.00 64.75 159 GLY A C 1
ATOM 1178 O O . GLY A 1 159 ? -8.471 8.722 27.939 1.00 64.75 159 GLY A O 1
ATOM 1179 N N . TYR A 1 160 ? -8.369 6.544 28.353 1.00 68.12 160 TYR A N 1
ATOM 1180 C CA . TYR A 1 160 ? -9.777 6.294 28.022 1.00 68.12 160 TYR A CA 1
ATOM 1181 C C . TYR A 1 160 ? -10.658 6.241 29.272 1.00 68.12 160 TYR A C 1
ATOM 1183 O O . TYR A 1 160 ? -10.230 5.721 30.312 1.00 68.12 160 TYR A O 1
ATOM 1191 N N . ASP A 1 161 ? -11.907 6.696 29.159 1.00 69.81 161 ASP A N 1
ATOM 1192 C CA . ASP A 1 161 ? -12.910 6.534 30.208 1.00 69.81 161 ASP A CA 1
ATOM 1193 C C . ASP A 1 161 ? -13.080 5.043 30.559 1.00 69.81 161 ASP A C 1
ATOM 1195 O O . ASP A 1 161 ? -13.488 4.192 29.761 1.00 69.81 161 ASP A O 1
ATOM 1199 N N . LYS A 1 162 ? -12.770 4.709 31.817 1.00 67.00 162 LYS A N 1
ATOM 1200 C CA . LYS A 1 162 ? -12.852 3.345 32.352 1.00 67.00 162 LYS A CA 1
ATOM 1201 C C . LYS A 1 162 ? -14.281 2.791 32.318 1.00 67.00 162 LYS A C 1
ATOM 1203 O O . LYS A 1 162 ? -14.436 1.571 32.227 1.00 67.00 162 LYS A O 1
ATOM 1208 N N . HIS A 1 163 ? -15.309 3.638 32.400 1.00 63.03 163 HIS A N 1
ATOM 1209 C CA . HIS A 1 163 ? -16.710 3.225 32.298 1.00 63.03 163 HIS A CA 1
ATOM 1210 C C . HIS A 1 163 ? -17.120 2.947 30.847 1.00 63.03 163 HIS A C 1
ATOM 1212 O O . HIS A 1 163 ? -17.705 1.890 30.583 1.00 63.03 163 HIS A O 1
ATOM 1218 N N . ALA A 1 164 ? -16.738 3.806 29.899 1.00 61.00 164 ALA A N 1
ATOM 1219 C CA . ALA A 1 164 ? -16.905 3.559 28.464 1.00 61.00 164 ALA A CA 1
ATOM 1220 C C . ALA A 1 164 ? -16.181 2.271 28.019 1.00 61.00 164 ALA A C 1
ATOM 1222 O O . ALA A 1 164 ? -16.766 1.397 27.378 1.00 61.00 164 ALA A O 1
ATOM 1223 N N . LYS A 1 165 ? -14.946 2.056 28.491 1.00 61.09 165 LYS A N 1
ATOM 1224 C CA . LYS A 1 165 ? -14.157 0.843 28.212 1.00 61.09 165 LYS A CA 1
ATOM 1225 C C . LYS A 1 165 ? -14.832 -0.454 28.684 1.00 61.09 165 LYS A C 1
ATOM 1227 O O . LYS A 1 165 ? -14.729 -1.479 28.014 1.00 61.09 165 LYS A O 1
ATOM 1232 N N . ARG A 1 166 ? -15.529 -0.436 29.829 1.00 62.56 166 ARG A N 1
ATOM 1233 C CA . ARG A 1 166 ? -16.273 -1.607 30.351 1.00 62.56 166 ARG A CA 1
ATOM 1234 C C . ARG A 1 166 ? -17.589 -1.864 29.616 1.00 62.56 166 ARG A C 1
ATOM 1236 O O . ARG A 1 166 ? -18.048 -3.007 29.583 1.00 62.56 166 ARG A O 1
ATOM 1243 N N . THR A 1 167 ? -18.209 -0.817 29.079 1.00 60.56 167 THR A N 1
ATOM 1244 C CA . THR A 1 167 ? -19.522 -0.876 28.415 1.00 60.56 167 THR A CA 1
ATOM 1245 C C . THR A 1 167 ? -19.419 -1.111 26.909 1.00 60.56 167 THR A C 1
ATOM 1247 O O . THR A 1 167 ? -20.370 -1.623 26.321 1.00 60.56 167 THR A O 1
ATOM 1250 N N . ALA A 1 168 ? -18.250 -0.870 26.305 1.00 57.91 168 ALA A N 1
ATOM 1251 C CA . ALA A 1 168 ? -17.885 -1.266 24.945 1.00 57.91 168 ALA A CA 1
ATOM 1252 C C . ALA A 1 168 ? -17.777 -2.805 24.802 1.00 57.91 168 ALA A C 1
ATOM 1254 O O . ALA A 1 168 ? -16.718 -3.385 24.564 1.00 57.91 168 ALA A O 1
ATOM 1255 N N . GLN A 1 169 ? -18.896 -3.509 24.988 1.00 54.56 169 GLN A N 1
ATOM 1256 C CA . GLN A 1 169 ? -18.974 -4.969 24.992 1.00 54.56 169 GLN A CA 1
ATOM 1257 C C . GLN A 1 169 ? -19.133 -5.590 23.599 1.00 54.56 169 GLN A C 1
ATOM 1259 O O . GLN A 1 169 ? -19.247 -6.812 23.501 1.00 54.56 169 GLN A O 1
ATOM 1264 N N . THR A 1 170 ? -19.091 -4.825 22.512 1.00 56.94 170 THR A N 1
ATOM 1265 C CA . THR A 1 170 ? -19.033 -5.406 21.166 1.00 56.94 170 THR A CA 1
ATOM 1266 C C . THR A 1 170 ? -17.630 -5.948 20.889 1.00 56.94 170 THR A C 1
ATOM 1268 O O . THR A 1 170 ? -16.634 -5.265 21.134 1.00 56.94 170 THR A O 1
ATOM 1271 N N . ARG A 1 171 ? -17.549 -7.180 20.366 1.00 54.44 171 ARG A N 1
ATOM 1272 C CA . ARG A 1 171 ? -16.300 -7.925 20.098 1.00 54.44 171 ARG A CA 1
ATOM 1273 C C . ARG A 1 171 ? -15.171 -7.098 19.434 1.00 54.44 171 ARG A C 1
ATOM 1275 O O . ARG A 1 171 ? -14.036 -7.282 19.862 1.00 54.44 171 ARG A O 1
ATOM 1282 N N . PRO A 1 172 ? -15.435 -6.161 18.495 1.00 55.22 172 PRO A N 1
ATOM 1283 C CA . PRO A 1 172 ? -14.376 -5.363 17.873 1.00 55.22 172 PRO A CA 1
ATOM 1284 C C . PRO A 1 172 ? -13.739 -4.335 18.821 1.00 55.22 172 PRO A C 1
ATOM 1286 O O . PRO A 1 172 ? -12.519 -4.228 18.889 1.00 55.22 172 PRO A O 1
ATOM 1289 N N . LEU A 1 173 ? -14.547 -3.637 19.626 1.00 53.75 173 LEU A N 1
ATOM 1290 C CA . LEU A 1 173 ? -14.055 -2.609 20.552 1.00 53.75 173 LEU A CA 1
ATOM 1291 C C . LEU A 1 173 ? -13.245 -3.202 21.713 1.00 53.75 173 LEU A C 1
ATOM 1293 O O . LEU A 1 173 ? -12.310 -2.562 22.180 1.00 53.75 173 LEU A O 1
ATOM 1297 N N . ARG A 1 174 ? -13.533 -4.442 22.143 1.00 55.88 174 ARG A N 1
ATOM 1298 C CA . ARG A 1 174 ? -12.711 -5.128 23.158 1.00 55.88 174 ARG A CA 1
ATOM 1299 C C . ARG A 1 174 ? -11.299 -5.404 22.663 1.00 55.88 174 ARG A C 1
ATOM 1301 O O . ARG A 1 174 ? -10.359 -5.130 23.394 1.00 55.88 174 ARG A O 1
ATOM 1308 N N . ILE A 1 175 ? -11.143 -5.933 21.448 1.00 56.88 175 ILE A N 1
ATOM 1309 C CA . ILE A 1 175 ? -9.816 -6.239 20.888 1.00 56.88 175 ILE A CA 1
ATOM 1310 C C . ILE A 1 175 ? -8.984 -4.959 20.832 1.00 56.88 175 ILE A C 1
ATOM 1312 O O . ILE A 1 175 ? -7.861 -4.934 21.318 1.00 56.88 175 ILE A O 1
ATOM 1316 N N . ILE A 1 176 ? -9.586 -3.875 20.352 1.00 51.00 176 ILE A N 1
ATOM 1317 C CA . ILE A 1 176 ? -8.937 -2.572 20.234 1.00 51.00 176 ILE A CA 1
ATOM 1318 C C . ILE A 1 176 ? -8.607 -1.955 21.603 1.00 51.00 176 ILE A C 1
ATOM 1320 O O . ILE A 1 176 ? -7.531 -1.401 21.776 1.00 51.00 176 ILE A O 1
ATOM 1324 N N . ALA A 1 177 ? -9.491 -2.074 22.597 1.00 46.84 177 ALA A N 1
ATOM 1325 C CA . ALA A 1 177 ? -9.276 -1.502 23.926 1.00 46.84 177 ALA A CA 1
ATOM 1326 C C . ALA A 1 177 ? -8.261 -2.280 24.793 1.00 46.84 177 ALA A C 1
ATOM 1328 O O . ALA A 1 177 ? -7.941 -1.833 25.901 1.00 46.84 177 ALA A O 1
ATOM 1329 N N . THR A 1 178 ? -7.807 -3.458 24.349 1.00 45.78 178 THR A N 1
ATOM 1330 C CA . THR A 1 178 ? -6.856 -4.315 25.087 1.00 45.78 178 THR A CA 1
ATOM 1331 C C . THR A 1 178 ? -5.413 -4.191 24.571 1.00 45.78 178 THR A C 1
ATOM 1333 O O . THR A 1 178 ? -4.507 -4.718 25.213 1.00 45.78 178 THR A O 1
ATOM 1336 N N . ILE A 1 179 ? -5.202 -3.497 23.446 1.00 46.09 179 ILE A N 1
ATOM 1337 C CA . ILE A 1 179 ? -3.884 -3.107 22.910 1.00 46.09 179 ILE A CA 1
ATOM 1338 C C . ILE A 1 179 ? -3.463 -1.783 23.559 1.00 46.09 179 ILE A C 1
ATOM 1340 O O . ILE A 1 179 ? -2.255 -1.635 23.848 1.00 46.09 179 ILE A O 1
#

Nearest PDB structures (foldseek):
  2e2a-assembly1_C  TM=6.899E-01  e=5.187E+00  Lactococcus lactis
  7o40-assembly1_A  TM=4.238E-01  e=1.688E+00  Synechocystis sp. PCC 6803 substr. Kazusa
  6tz5-assembly1_AA  TM=4.056E-01  e=2.205E+00  Homo sapiens

Secondary structure (DSSP, 8-state):
----------GGGS-----------------------S----TTS-HHHH---HHHHHHHHHHHHHHHHHHHHHHHHHHHT-HHHHHHHHHHHHHHHHHHHHHHHHHTTPPPSSPPPHHHHHHHHHHHHHHHHHHHHHHHHHHHHHHHHHHHHTEETTEE-HHHHHH--SHHHHHHHT-

Sequence (179 aa):
MSSAHAYKLPPALRRSAPSRGPASPAGERATADGDASPTGADPATPLWDLIEDPAHLDELADLAEQMRAALGRERQAIAALDPDLMRLVDDDKRRVIAGLESLTERAGRTRVAHPASPERRHQVATLVRLVRAEGQANGLLIAAAREAIAAALGEVEDGYDKHAKRTAQTRPLRIIATI

Radius of gyration: 22.57 Å; Cα contacts (8 Å, |Δi|>4): 108; chains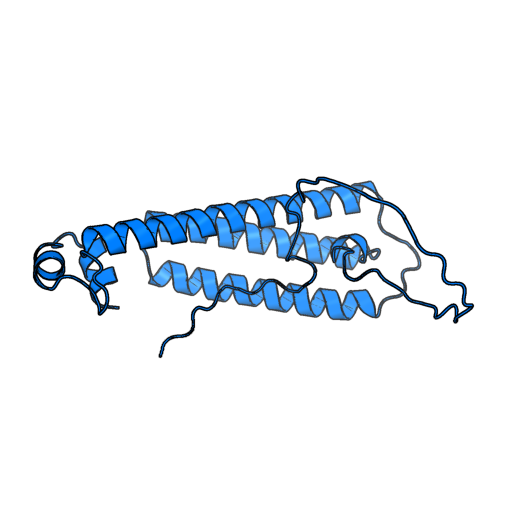: 1; bounding box: 50×55×58 Å

Foldseek 3Di:
DDDPPPVPPPLQLPDDDDDDDDDDDDDDDDDDDDDDDPDPPPSNQHLLNLQFDPVLLVLLLVLLVQLVVLLVQLVVCLVVVPVVSNVVSVVSNVVSSVSVVVSSVVSVVDDDPHGDDPVSSVVSVVSNVVSSVSVVVSVVSVVVVVVVLCVQQVDDPVGGDPVSLVVPPPPSSVVVSVD

Mean predicted aligned error: 15.12 Å

Solvent-accessible surface area (backbone atoms only — not comparable to full-atom values): 10973 Å² total; per-residue (Å²): 141,79,85,83,75,69,82,74,61,61,79,55,71,69,81,91,74,88,79,79,79,85,82,86,82,87,89,85,91,82,89,79,91,79,77,92,70,86,83,80,75,59,76,80,56,39,67,70,81,68,52,44,40,51,68,60,46,51,52,50,41,53,44,40,51,53,44,39,54,33,52,54,50,39,52,51,18,61,74,67,69,35,68,68,58,39,51,56,30,51,54,53,44,51,53,40,51,53,48,52,53,53,49,51,60,51,49,78,71,59,86,67,94,65,61,49,55,70,67,59,49,51,52,42,50,49,50,47,52,50,40,50,52,52,51,52,52,50,52,51,51,53,50,52,51,50,52,53,49,37,62,63,25,41,65,49,103,91,47,60,36,70,67,38,56,69,64,44,74,52,75,70,54,43,61,64,75,72,111

pLDDT: mean 71.19, std 22.12, range [29.45, 97.25]